Protein AF-A0A839LJG9-F1 (afdb_monomer_lite)

Secondary structure (DSSP, 8-state):
--------------------HHHHHHHHHHHHHHHHHHHHHHT-SSHHHHHHHHHHHHHTT--HHHHHHHHHHHHHHHHHT---HHHHHHHHHHHHHHHHHHH-TTS-HHHHHHHHHHHHHHHHHHHHHHTT--HHHHHHHHHHS-TT--SHHHHHHHHHHHHHHTSSPPPPGGGHHHHHHHHHHHHHHHHHH--STT---

Radius of gyration: 20.75 Å; chains: 1; bounding box: 57×71×47 Å

Sequence (201 aa):
MLPALLLMAALTPAAATPASPADVGACVALRALPSQSLDLLAARHTEEGLAALMALAQTGGVAVEDQAWWREQLTEAGEAGEVDGDRLRHWAEQGFERCAARLAPHSPPEQRALCGADLDTLPVILLYRVDGVALPDARRDLSEGTAALADGVEQGRAQAMLRFSYEGAAPRREAASRWMRERQERWVARCLQARGAGARP

Structure (mmCIF, N/CA/C/O backbone):
data_AF-A0A839LJG9-F1
#
_entry.id   AF-A0A839LJG9-F1
#
loop_
_atom_site.group_PDB
_atom_site.id
_atom_site.type_symbol
_atom_site.label_atom_id
_atom_site.label_alt_id
_atom_site.label_comp_id
_atom_site.label_asym_id
_atom_site.label_entity_id
_atom_site.label_seq_id
_atom_site.pdbx_PDB_ins_code
_atom_site.Cartn_x
_atom_site.Cartn_y
_atom_site.Cartn_z
_atom_site.occupancy
_atom_site.B_iso_or_equiv
_atom_site.auth_seq_id
_atom_site.auth_comp_id
_atom_site.auth_asym_id
_atom_site.auth_atom_id
_atom_site.pdbx_PDB_model_num
ATOM 1 N N . MET A 1 1 ? 38.429 53.746 17.051 1.00 40.34 1 MET A N 1
ATOM 2 C CA . MET A 1 1 ? 37.504 53.512 15.921 1.00 40.34 1 MET A CA 1
ATOM 3 C C . MET A 1 1 ? 37.449 52.007 15.694 1.00 40.34 1 MET A C 1
ATOM 5 O O . MET A 1 1 ? 38.454 51.441 15.293 1.00 40.34 1 MET A O 1
ATOM 9 N N . LEU A 1 2 ? 36.353 51.352 16.085 1.00 35.75 2 LEU A N 1
ATOM 10 C CA . LEU A 1 2 ? 36.128 49.906 15.925 1.00 35.75 2 LEU A CA 1
ATOM 11 C C . LEU A 1 2 ? 35.343 49.667 14.624 1.00 35.75 2 LEU A C 1
ATOM 13 O O . LEU A 1 2 ? 34.350 50.369 14.426 1.00 35.75 2 LEU A O 1
ATOM 17 N N . PRO A 1 3 ? 35.715 48.708 13.756 1.00 47.94 3 PRO A N 1
ATOM 18 C CA . PRO A 1 3 ? 34.853 48.314 12.655 1.00 47.94 3 PRO A CA 1
ATOM 19 C C . PRO A 1 3 ? 33.828 47.285 13.147 1.00 47.94 3 PRO A C 1
ATOM 21 O O . PRO A 1 3 ? 34.173 46.230 13.678 1.00 47.94 3 PRO A O 1
ATOM 24 N N . ALA A 1 4 ? 32.552 47.620 12.966 1.00 45.72 4 ALA A N 1
ATOM 25 C CA . ALA A 1 4 ? 31.428 46.712 13.114 1.00 45.72 4 ALA A CA 1
ATOM 26 C C . ALA A 1 4 ? 31.413 45.733 11.929 1.00 45.72 4 ALA A C 1
ATOM 28 O O . ALA A 1 4 ? 31.112 46.119 10.800 1.00 45.72 4 ALA A O 1
ATOM 29 N N . LEU A 1 5 ? 31.749 44.468 12.178 1.00 45.19 5 LEU A N 1
ATOM 30 C CA . LEU A 1 5 ? 31.550 43.379 11.223 1.00 45.19 5 LEU A CA 1
ATOM 31 C C . LEU A 1 5 ? 30.139 42.814 11.412 1.00 45.19 5 LEU A C 1
ATOM 33 O O . LEU A 1 5 ? 29.868 42.055 12.340 1.00 45.19 5 LEU A O 1
ATOM 37 N N . LEU A 1 6 ? 29.240 43.239 10.524 1.00 45.16 6 LEU A N 1
ATOM 38 C CA . LEU A 1 6 ? 27.918 42.658 10.310 1.00 45.16 6 LEU A CA 1
ATOM 39 C C . LEU A 1 6 ? 28.061 41.186 9.885 1.00 45.16 6 LEU A C 1
ATOM 41 O O . LEU A 1 6 ? 28.492 40.902 8.768 1.00 45.16 6 LEU A O 1
ATOM 45 N N . LEU A 1 7 ? 27.652 40.252 10.748 1.00 44.31 7 LEU A N 1
ATOM 46 C CA . LEU A 1 7 ? 27.316 38.891 10.330 1.00 44.31 7 LEU A CA 1
ATOM 47 C C . LEU A 1 7 ? 25.937 38.918 9.660 1.00 44.31 7 LEU A C 1
ATOM 49 O O . LEU A 1 7 ? 24.910 39.017 10.329 1.00 44.31 7 LEU A O 1
ATOM 53 N N . MET A 1 8 ? 25.910 38.800 8.334 1.00 42.44 8 MET A N 1
ATOM 54 C CA . MET A 1 8 ? 24.711 38.358 7.628 1.00 42.44 8 MET A CA 1
ATOM 55 C C . MET A 1 8 ? 24.535 36.859 7.878 1.00 42.44 8 MET A C 1
ATOM 57 O O . MET A 1 8 ? 25.259 36.038 7.315 1.00 42.44 8 MET A O 1
ATOM 61 N N . ALA A 1 9 ? 23.580 36.497 8.734 1.00 43.62 9 ALA A N 1
ATOM 62 C CA . ALA A 1 9 ? 23.089 35.131 8.824 1.00 43.62 9 ALA A CA 1
ATOM 63 C C . ALA A 1 9 ? 22.331 34.810 7.528 1.00 43.62 9 ALA A C 1
ATOM 65 O O . ALA A 1 9 ? 21.173 35.187 7.354 1.00 43.62 9 ALA A O 1
ATOM 66 N N . ALA A 1 10 ? 23.007 34.149 6.590 1.00 43.53 10 ALA A N 1
ATOM 67 C CA . ALA A 1 10 ? 22.352 33.516 5.461 1.00 43.53 10 ALA A CA 1
ATOM 68 C C . ALA A 1 10 ? 21.445 32.404 6.008 1.00 43.53 10 ALA A C 1
ATOM 70 O O . ALA A 1 10 ? 21.923 31.371 6.470 1.00 43.53 10 ALA A O 1
ATOM 71 N N . LEU A 1 11 ? 20.133 32.641 5.981 1.00 45.50 11 LEU A N 1
ATOM 72 C CA . LEU A 1 11 ? 19.111 31.611 6.137 1.00 45.50 11 LEU A CA 1
ATOM 73 C C . LEU A 1 11 ? 19.216 30.678 4.926 1.00 45.50 11 LEU A C 1
ATOM 75 O O . LEU A 1 11 ? 18.563 30.884 3.905 1.00 45.50 11 LEU A O 1
ATOM 79 N N . THR A 1 12 ? 20.089 29.677 5.007 1.00 39.31 12 THR A N 1
ATOM 80 C CA . THR A 1 12 ? 20.043 28.533 4.103 1.00 39.31 12 THR A CA 1
ATOM 81 C C . THR A 1 12 ? 18.702 27.836 4.332 1.00 39.31 12 THR A C 1
ATOM 83 O O . THR A 1 12 ? 18.434 27.417 5.461 1.00 39.31 12 THR A O 1
ATOM 86 N N . PRO A 1 13 ? 17.827 27.715 3.316 1.00 44.88 13 PRO A N 1
ATOM 87 C CA . PRO A 1 13 ? 16.639 26.891 3.459 1.00 44.88 13 PRO A CA 1
ATOM 88 C C . PRO A 1 13 ? 17.122 25.479 3.783 1.00 44.88 13 PRO A C 1
ATOM 90 O O . PRO A 1 13 ? 17.911 24.908 3.028 1.00 44.88 13 PRO A O 1
ATOM 93 N N . ALA A 1 14 ? 16.709 24.955 4.939 1.00 43.97 14 ALA A N 1
ATOM 94 C CA . ALA A 1 14 ? 16.955 23.571 5.300 1.00 43.97 14 ALA A CA 1
ATOM 95 C C . ALA A 1 14 ? 16.431 22.715 4.145 1.00 43.97 14 ALA A C 1
ATOM 97 O O . ALA A 1 14 ? 15.230 22.699 3.871 1.00 43.97 14 ALA A O 1
ATOM 98 N N . ALA A 1 15 ? 17.346 22.089 3.405 1.00 46.66 15 ALA A N 1
ATOM 99 C CA . ALA A 1 15 ? 16.973 21.148 2.371 1.00 46.66 15 ALA A CA 1
ATOM 100 C C . ALA A 1 15 ? 16.138 20.071 3.061 1.00 46.66 15 ALA A C 1
ATOM 102 O O . ALA A 1 15 ? 16.624 19.438 3.998 1.00 46.66 15 ALA A O 1
ATOM 103 N N . ALA A 1 16 ? 14.876 19.929 2.652 1.00 45.81 16 ALA A N 1
ATOM 104 C CA . ALA A 1 16 ? 14.009 18.877 3.149 1.00 45.81 16 ALA A CA 1
ATOM 105 C C . ALA A 1 16 ? 14.745 17.552 2.946 1.00 45.81 16 ALA A C 1
ATOM 107 O O . ALA A 1 16 ? 15.017 17.153 1.809 1.00 45.81 16 ALA A O 1
ATOM 108 N N . THR A 1 17 ? 15.154 16.924 4.044 1.00 50.28 17 THR A N 1
ATOM 109 C CA . THR A 1 17 ? 15.796 15.619 3.999 1.00 50.28 17 THR A CA 1
ATOM 110 C C . THR A 1 17 ? 14.803 14.678 3.325 1.00 50.28 17 THR A C 1
ATOM 112 O O . THR A 1 17 ? 13.650 14.622 3.763 1.00 50.28 17 THR A O 1
ATOM 115 N N . PRO A 1 18 ? 15.181 13.989 2.236 1.00 57.00 18 PRO A N 1
ATOM 116 C CA . PRO A 1 18 ? 14.273 13.049 1.607 1.00 57.00 18 PRO A CA 1
ATOM 117 C C . PRO A 1 18 ? 13.870 12.001 2.645 1.00 57.00 18 PRO A C 1
ATOM 119 O O . PRO A 1 18 ? 14.729 11.471 3.351 1.00 57.00 18 PRO A O 1
ATOM 122 N N . ALA A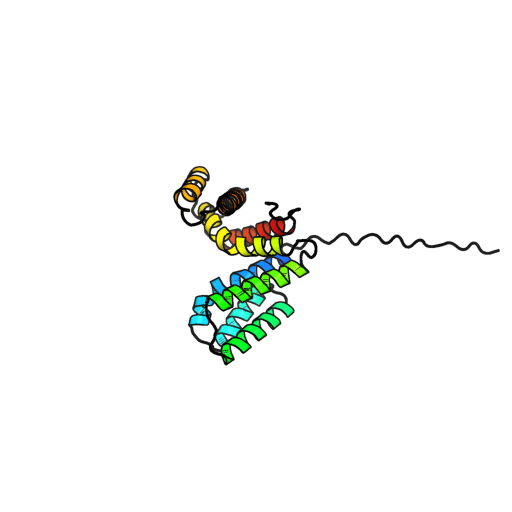 1 19 ? 12.565 11.744 2.732 1.00 61.28 19 ALA A N 1
ATOM 123 C CA . ALA A 1 19 ? 11.980 10.682 3.538 1.00 61.28 19 ALA A CA 1
ATOM 124 C C . ALA A 1 19 ? 12.810 9.398 3.423 1.00 61.28 19 ALA A C 1
ATOM 126 O O . ALA A 1 19 ? 13.085 8.943 2.304 1.00 61.28 19 ALA A O 1
ATOM 127 N N . SER A 1 20 ? 13.220 8.818 4.552 1.00 70.00 20 SER A N 1
ATOM 128 C CA . SER A 1 20 ? 13.926 7.545 4.498 1.00 70.00 20 SER A CA 1
ATOM 129 C C . SER A 1 20 ? 12.952 6.441 4.053 1.00 70.00 20 SER A C 1
ATOM 131 O O . SER A 1 20 ? 11.745 6.544 4.288 1.00 70.00 20 SER A O 1
ATOM 133 N N . PRO A 1 21 ? 13.435 5.356 3.420 1.00 70.00 21 PRO A N 1
ATOM 134 C CA . PRO A 1 21 ? 12.584 4.213 3.085 1.00 70.00 21 PRO A CA 1
ATOM 135 C C . PRO A 1 21 ? 11.830 3.648 4.299 1.00 70.00 21 PRO A C 1
ATOM 137 O O . PRO A 1 21 ? 10.692 3.211 4.159 1.00 70.00 21 PRO A O 1
ATOM 140 N N . ALA A 1 22 ? 12.435 3.718 5.491 1.00 71.44 22 ALA A N 1
ATOM 141 C CA . ALA A 1 22 ? 11.813 3.288 6.740 1.00 71.44 22 ALA A CA 1
ATOM 142 C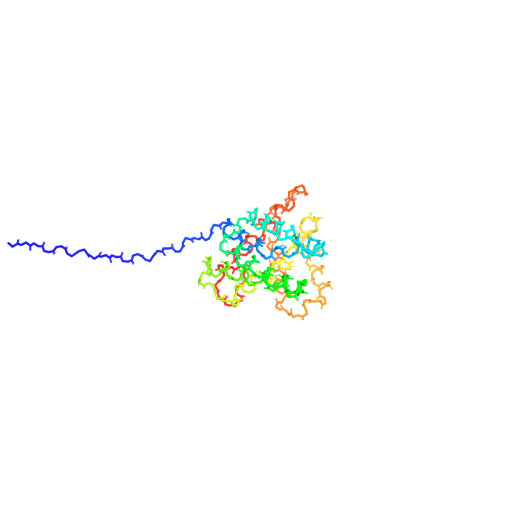 C . ALA A 1 22 ? 10.605 4.161 7.124 1.00 71.44 22 ALA A C 1
ATOM 144 O O . ALA A 1 22 ? 9.581 3.626 7.543 1.00 71.44 22 ALA A O 1
ATOM 145 N N . ASP A 1 23 ? 10.685 5.477 6.911 1.00 80.62 23 ASP A N 1
ATOM 146 C CA . ASP A 1 23 ? 9.582 6.399 7.212 1.00 80.62 23 ASP A CA 1
ATOM 147 C C . ASP A 1 23 ? 8.383 6.166 6.279 1.00 80.62 23 ASP A C 1
ATOM 149 O O . ASP A 1 23 ? 7.229 6.209 6.702 1.00 80.62 23 ASP A O 1
ATOM 153 N N . VAL A 1 24 ? 8.645 5.857 5.004 1.00 85.56 24 VAL A N 1
ATOM 154 C CA . VAL A 1 24 ? 7.586 5.481 4.053 1.00 85.56 24 VAL A CA 1
ATOM 155 C C . VAL A 1 24 ? 6.992 4.116 4.415 1.00 85.56 24 VAL A C 1
ATOM 157 O O . VAL A 1 24 ? 5.773 3.947 4.355 1.00 85.56 24 VAL A O 1
ATOM 160 N N . GLY A 1 25 ? 7.832 3.164 4.835 1.00 84.50 25 GLY A N 1
ATOM 161 C CA . GLY A 1 25 ? 7.412 1.854 5.340 1.00 84.50 25 GLY A CA 1
ATOM 162 C C . GLY A 1 25 ? 6.425 1.948 6.498 1.00 84.50 25 GLY A C 1
ATOM 163 O O . GLY A 1 25 ? 5.422 1.236 6.489 1.00 84.50 25 GLY A O 1
ATOM 164 N N . ALA A 1 26 ? 6.631 2.890 7.421 1.00 85.62 26 ALA A N 1
ATOM 165 C CA . ALA A 1 26 ? 5.704 3.153 8.518 1.00 85.62 26 ALA A CA 1
ATOM 166 C C . ALA A 1 26 ? 4.314 3.591 8.019 1.00 85.62 26 ALA A C 1
ATOM 168 O O . ALA A 1 26 ? 3.296 3.059 8.469 1.00 85.62 26 ALA A O 1
ATOM 169 N N . CYS A 1 27 ? 4.249 4.503 7.041 1.00 90.25 27 CYS A N 1
ATOM 170 C CA . CYS A 1 27 ? 2.971 4.933 6.469 1.00 90.25 27 CYS A CA 1
ATOM 171 C C . CYS A 1 27 ? 2.275 3.791 5.707 1.00 90.25 27 CYS A C 1
ATOM 173 O O . CYS A 1 27 ? 1.071 3.589 5.853 1.00 90.25 27 CYS A O 1
ATOM 175 N N . VAL A 1 28 ? 3.024 3.001 4.928 1.00 89.56 28 VAL A N 1
ATOM 176 C CA . VAL A 1 28 ? 2.486 1.823 4.223 1.00 89.56 28 VAL A CA 1
ATOM 177 C C . VAL A 1 28 ? 1.956 0.782 5.210 1.00 89.56 28 VAL A C 1
ATOM 179 O O . VAL A 1 28 ? 0.878 0.226 4.997 1.00 89.56 28 VAL A O 1
ATOM 182 N N . ALA A 1 29 ? 2.673 0.546 6.312 1.00 86.56 29 ALA A N 1
ATOM 183 C CA . ALA A 1 29 ? 2.248 -0.377 7.355 1.00 86.56 29 ALA A CA 1
ATOM 184 C C . ALA A 1 29 ? 0.899 0.035 7.957 1.00 86.56 29 ALA A C 1
ATOM 186 O O . ALA A 1 29 ? 0.026 -0.819 8.075 1.00 86.56 29 ALA A O 1
ATOM 187 N N . LEU A 1 30 ? 0.688 1.330 8.238 1.00 85.00 30 LEU A N 1
ATOM 188 C CA . LEU A 1 30 ? -0.598 1.858 8.715 1.00 85.00 30 LEU A CA 1
ATOM 189 C C . LEU A 1 30 ? -1.757 1.529 7.770 1.00 85.00 30 LEU A C 1
ATOM 191 O O . LEU A 1 30 ? -2.816 1.095 8.224 1.00 85.00 30 LEU A O 1
ATOM 195 N N . ARG A 1 31 ? -1.552 1.691 6.457 1.00 87.00 31 ARG A N 1
ATOM 196 C CA . ARG A 1 31 ? -2.579 1.380 5.452 1.00 87.00 31 ARG A CA 1
ATOM 197 C C . ARG A 1 31 ? -2.906 -0.114 5.396 1.00 87.00 31 ARG A C 1
ATOM 199 O O . ARG A 1 31 ? -4.048 -0.475 5.124 1.00 87.00 31 ARG A O 1
ATOM 206 N N . ALA A 1 32 ? -1.915 -0.967 5.655 1.00 81.44 32 ALA A N 1
ATOM 207 C CA . ALA A 1 32 ? -2.033 -2.420 5.588 1.00 81.44 32 ALA A CA 1
ATOM 208 C C . ALA A 1 32 ? -2.559 -3.073 6.881 1.00 81.44 32 ALA A C 1
ATOM 210 O O . ALA A 1 32 ? -2.853 -4.269 6.872 1.00 81.44 32 ALA A O 1
ATOM 211 N N . LEU A 1 33 ? -2.690 -2.325 7.985 1.00 73.81 33 LEU A N 1
ATOM 212 C CA . LEU A 1 33 ? -3.169 -2.872 9.259 1.00 73.81 33 LEU A CA 1
ATOM 213 C C . LEU A 1 33 ? -4.529 -3.582 9.130 1.00 73.81 33 LEU A C 1
ATOM 215 O O . LEU A 1 33 ? -4.612 -4.721 9.589 1.00 73.81 33 LEU A O 1
ATOM 219 N N . PRO A 1 34 ? -5.571 -3.024 8.474 1.00 69.06 34 PRO A N 1
ATOM 220 C CA . PRO A 1 34 ? -6.864 -3.702 8.379 1.00 69.06 34 PRO A CA 1
ATOM 221 C C . PRO A 1 34 ? -6.787 -5.024 7.623 1.00 69.06 34 PRO A C 1
ATOM 223 O O . PRO A 1 34 ? -7.293 -6.030 8.102 1.00 69.06 34 PRO A O 1
ATOM 226 N N . SER A 1 35 ? -6.115 -5.065 6.470 1.00 66.38 35 SER A N 1
ATOM 227 C CA . SER A 1 35 ? -6.058 -6.276 5.640 1.00 66.38 35 SER A CA 1
ATOM 228 C C . SER A 1 35 ? -5.305 -7.427 6.311 1.00 66.38 35 SER A C 1
ATOM 230 O O . SER A 1 35 ? -5.595 -8.585 6.034 1.00 66.38 35 SER A O 1
ATOM 232 N N . GLN A 1 36 ? -4.389 -7.123 7.232 1.00 64.50 36 GLN A N 1
ATOM 233 C CA . GLN A 1 36 ? -3.674 -8.113 8.046 1.00 64.50 36 GLN A CA 1
ATOM 234 C C . GLN A 1 36 ? -4.434 -8.517 9.318 1.00 64.50 36 GLN A C 1
ATOM 236 O O . GLN A 1 36 ? -4.033 -9.464 9.991 1.00 64.50 36 GLN A O 1
ATOM 241 N N . SER A 1 37 ? -5.510 -7.799 9.652 1.00 59.69 37 SER A N 1
ATOM 242 C CA . SER A 1 37 ? -6.155 -7.872 10.966 1.00 59.69 37 SER A CA 1
ATOM 243 C C . SER A 1 37 ? -7.660 -8.099 10.914 1.00 59.69 37 SER A C 1
ATOM 245 O O . SER A 1 37 ? -8.259 -8.283 11.965 1.00 59.69 37 SER A O 1
ATOM 247 N N . LEU A 1 38 ? -8.287 -8.115 9.735 1.00 58.09 38 LEU A N 1
ATOM 248 C CA . LEU A 1 38 ? -9.723 -8.382 9.596 1.00 58.09 38 LEU A CA 1
ATOM 249 C C . LEU A 1 38 ? -10.103 -9.735 10.215 1.00 58.09 38 LEU A C 1
ATOM 251 O O . LEU A 1 38 ? -11.082 -9.802 10.952 1.00 58.09 38 LEU A O 1
ATOM 255 N N . ASP A 1 39 ? -9.275 -10.767 10.031 1.00 55.72 39 ASP A N 1
ATOM 256 C CA . ASP A 1 39 ? -9.476 -12.074 10.672 1.00 55.72 39 ASP A CA 1
ATOM 257 C C . ASP A 1 39 ? -9.229 -12.030 12.193 1.00 55.72 39 ASP A C 1
ATOM 259 O O . ASP A 1 39 ? -9.897 -12.730 12.953 1.00 55.72 39 ASP A O 1
ATOM 263 N N . LEU A 1 40 ? -8.306 -11.178 12.659 1.00 54.91 40 LEU A N 1
ATOM 264 C CA . LEU A 1 40 ? -7.994 -10.988 14.084 1.00 54.91 40 LEU A CA 1
ATOM 265 C C . LEU A 1 40 ? -9.076 -10.183 14.823 1.00 54.91 40 LEU A C 1
ATOM 267 O O . LEU A 1 40 ? -9.330 -10.434 15.996 1.00 54.91 40 LEU A O 1
ATOM 271 N N . LEU A 1 41 ? -9.728 -9.236 14.145 1.00 55.41 41 LEU A N 1
ATOM 272 C CA . LEU A 1 41 ? -10.762 -8.363 14.711 1.00 55.41 41 LEU A CA 1
ATOM 273 C C . LEU A 1 41 ? -12.152 -8.989 14.631 1.00 55.41 41 LEU A C 1
ATOM 275 O O . LEU A 1 41 ? -12.934 -8.857 15.571 1.00 55.41 41 LEU A O 1
ATOM 279 N N . ALA A 1 42 ? -12.430 -9.761 13.575 1.00 51.66 42 ALA A N 1
ATOM 280 C CA . ALA A 1 42 ? -13.601 -10.634 13.521 1.00 51.66 42 ALA A CA 1
ATOM 281 C C . ALA A 1 42 ? -13.590 -11.680 14.654 1.00 51.66 42 ALA A C 1
ATOM 283 O O . ALA A 1 42 ? -14.644 -12.176 15.055 1.00 51.66 42 ALA A O 1
ATOM 284 N N . ALA A 1 43 ? -12.407 -11.994 15.199 1.00 46.47 43 ALA A N 1
ATOM 285 C CA . ALA A 1 43 ? -12.235 -12.988 16.248 1.00 46.47 43 ALA A CA 1
ATOM 286 C C . ALA A 1 43 ? -12.586 -12.513 17.668 1.00 46.47 43 ALA A C 1
ATOM 288 O O . ALA A 1 43 ? -12.621 -13.388 18.531 1.00 46.47 43 ALA A O 1
ATOM 289 N N . ARG A 1 44 ? -12.882 -11.218 17.904 1.00 49.62 44 ARG A N 1
ATOM 290 C CA . ARG A 1 44 ? -13.639 -10.614 19.036 1.00 49.62 44 ARG A CA 1
ATOM 291 C C . ARG A 1 44 ? -13.119 -9.201 19.338 1.00 49.62 44 ARG A C 1
ATOM 293 O O . ARG A 1 44 ? -11.933 -8.922 19.212 1.00 49.62 44 ARG A O 1
ATOM 300 N N . HIS A 1 45 ? -14.002 -8.353 19.863 1.00 55.66 45 HIS A N 1
ATOM 301 C CA . HIS A 1 45 ? -13.696 -7.081 20.534 1.00 55.66 45 HIS A CA 1
ATOM 302 C C . HIS A 1 45 ? -12.907 -7.293 21.850 1.00 55.66 45 HIS A C 1
ATOM 304 O O . HIS A 1 45 ? -13.360 -6.905 22.924 1.00 55.66 45 HIS A O 1
ATOM 310 N N . THR A 1 46 ? -11.774 -7.997 21.811 1.00 58.66 46 THR A N 1
ATOM 311 C CA . THR A 1 46 ? -10.934 -8.283 22.981 1.00 58.66 46 THR A CA 1
ATOM 312 C C . THR A 1 46 ? -9.689 -7.407 22.982 1.00 58.66 46 THR A C 1
ATOM 314 O O . THR A 1 46 ? -9.155 -7.040 21.934 1.00 58.66 46 THR A O 1
ATOM 317 N N . GLU A 1 47 ? -9.171 -7.134 24.182 1.00 67.38 47 GLU A N 1
ATOM 318 C CA . GLU A 1 47 ? -7.847 -6.531 24.387 1.00 67.38 47 GLU A CA 1
ATOM 319 C C . GLU A 1 47 ? -6.744 -7.257 23.588 1.00 67.38 47 GLU A C 1
ATOM 321 O O . GLU A 1 47 ? -5.767 -6.638 23.172 1.00 67.38 47 GLU A O 1
ATOM 326 N N . GLU A 1 48 ? -6.920 -8.553 23.306 1.00 70.94 48 GLU A N 1
ATOM 327 C CA . GLU A 1 48 ? -6.009 -9.374 22.499 1.00 70.94 48 GLU A CA 1
ATOM 328 C C . GLU A 1 48 ? -5.944 -8.939 21.025 1.00 70.94 48 GLU A C 1
ATOM 330 O O . GLU A 1 48 ? -4.850 -8.863 20.464 1.00 70.94 48 GLU A O 1
ATOM 335 N N . GLY A 1 49 ? -7.079 -8.606 20.397 1.00 69.50 49 GLY A N 1
ATOM 336 C CA . GLY A 1 49 ? -7.111 -8.113 19.014 1.00 69.50 49 GLY A CA 1
ATOM 337 C C . GLY A 1 49 ? -6.427 -6.751 18.882 1.00 69.50 49 GLY A C 1
ATOM 338 O O . GLY A 1 49 ? -5.646 -6.517 17.957 1.00 69.50 49 GLY A O 1
ATOM 339 N N . LEU A 1 50 ? -6.637 -5.880 19.874 1.00 72.62 50 LEU A N 1
ATOM 340 C CA . LEU A 1 50 ? -5.935 -4.603 19.983 1.00 72.62 50 LEU A CA 1
ATOM 341 C C . LEU A 1 50 ? -4.427 -4.805 20.196 1.00 72.62 50 LEU A C 1
ATOM 343 O O . LEU A 1 50 ? -3.620 -4.149 19.539 1.00 72.62 50 LEU A O 1
ATOM 347 N N . ALA A 1 51 ? -4.025 -5.725 21.073 1.00 76.00 51 ALA A N 1
ATOM 348 C CA . ALA A 1 51 ? -2.617 -6.039 21.301 1.00 76.00 51 ALA A CA 1
ATOM 349 C C . ALA A 1 51 ? -1.936 -6.587 20.034 1.00 76.00 51 ALA A C 1
ATOM 351 O O . ALA A 1 51 ? -0.822 -6.170 19.715 1.00 76.00 51 ALA A O 1
ATOM 352 N N . ALA A 1 52 ? -2.613 -7.457 19.276 1.00 75.69 52 ALA A N 1
ATOM 353 C CA . ALA A 1 52 ? -2.113 -7.988 18.009 1.00 75.69 52 ALA A CA 1
ATOM 354 C C . ALA A 1 52 ? -1.928 -6.884 16.954 1.00 75.69 52 ALA A C 1
ATOM 356 O O . ALA A 1 52 ? -0.871 -6.796 16.329 1.00 75.69 52 ALA A O 1
ATOM 357 N N . LEU A 1 53 ? -2.910 -5.990 16.810 1.00 73.62 53 LEU A N 1
ATOM 358 C CA . LEU A 1 53 ? -2.812 -4.813 15.943 1.00 73.62 53 LEU A CA 1
ATOM 359 C C . LEU A 1 53 ? -1.644 -3.900 16.320 1.00 73.62 53 LEU A C 1
ATOM 361 O O . LEU A 1 53 ? -0.899 -3.445 15.453 1.00 73.62 53 LEU A O 1
ATOM 365 N N . MET A 1 54 ? -1.467 -3.633 17.614 1.00 79.62 54 MET A N 1
ATOM 366 C CA . MET A 1 54 ? -0.372 -2.791 18.100 1.00 79.62 54 MET A CA 1
ATOM 367 C C . MET A 1 54 ? 0.989 -3.450 17.878 1.00 79.62 54 MET A C 1
ATOM 369 O O . MET A 1 54 ? 1.936 -2.768 17.490 1.00 79.62 54 MET A O 1
ATOM 373 N N . ALA A 1 55 ? 1.086 -4.771 18.040 1.00 80.88 55 ALA A N 1
ATOM 374 C CA . ALA A 1 55 ? 2.291 -5.516 17.699 1.00 80.88 55 ALA A CA 1
ATOM 375 C C . ALA A 1 55 ? 2.602 -5.416 16.195 1.00 80.88 55 ALA A C 1
ATOM 377 O O . ALA A 1 55 ? 3.744 -5.142 15.827 1.00 80.88 55 ALA A O 1
ATOM 378 N N . LEU A 1 56 ? 1.597 -5.548 15.320 1.00 78.12 56 LEU A N 1
ATOM 379 C CA . LEU A 1 56 ? 1.769 -5.358 13.876 1.00 78.12 56 LEU A CA 1
ATOM 380 C C . LEU A 1 56 ? 2.250 -3.940 13.548 1.00 78.12 56 LEU A C 1
ATOM 382 O O . LEU A 1 56 ? 3.246 -3.786 12.838 1.00 78.12 56 LEU A O 1
ATOM 386 N N . ALA A 1 57 ? 1.626 -2.912 14.127 1.00 79.94 57 ALA A N 1
ATOM 387 C CA . ALA A 1 57 ? 2.038 -1.522 13.946 1.00 79.94 57 ALA A CA 1
ATOM 388 C C . ALA A 1 57 ? 3.492 -1.298 14.398 1.00 79.94 57 ALA A C 1
ATOM 390 O O . ALA A 1 57 ? 4.290 -0.695 13.678 1.00 79.94 57 ALA A O 1
ATOM 391 N N . GLN A 1 58 ? 3.877 -1.859 15.546 1.00 83.38 58 GLN A N 1
ATOM 392 C CA . GLN A 1 58 ? 5.242 -1.770 16.054 1.00 83.38 58 GLN A CA 1
ATOM 393 C C . GLN A 1 58 ? 6.250 -2.473 15.133 1.00 83.38 58 GLN A C 1
ATOM 395 O O . GLN A 1 58 ? 7.294 -1.902 14.822 1.00 83.38 58 GLN A O 1
ATOM 400 N N . THR A 1 59 ? 5.938 -3.678 14.640 1.00 81.69 59 THR A N 1
ATOM 401 C CA . THR A 1 59 ? 6.804 -4.382 13.673 1.00 81.69 59 THR A CA 1
ATOM 402 C C . THR A 1 59 ? 6.910 -3.656 12.332 1.00 81.69 59 THR A C 1
ATOM 404 O O . THR A 1 59 ? 7.928 -3.769 11.653 1.00 81.69 59 THR A O 1
ATOM 407 N N . GLY A 1 60 ? 5.881 -2.892 11.960 1.00 77.81 60 GLY A N 1
ATOM 408 C CA . GLY A 1 60 ? 5.862 -2.035 10.779 1.00 77.81 60 GLY A CA 1
ATOM 409 C C . GLY A 1 60 ? 6.612 -0.712 10.945 1.00 77.81 60 GLY A C 1
ATOM 410 O O . GLY A 1 60 ? 6.673 0.053 9.989 1.00 77.81 60 GLY A O 1
ATOM 411 N N . GLY A 1 61 ? 7.166 -0.423 12.129 1.00 81.62 61 GLY A N 1
ATOM 412 C CA . GLY A 1 61 ? 7.861 0.838 12.400 1.00 81.62 61 GLY A CA 1
ATOM 413 C C . GLY A 1 61 ? 6.929 2.048 12.503 1.00 81.62 61 GLY A C 1
ATOM 414 O O . GLY A 1 61 ? 7.387 3.178 12.364 1.00 81.62 61 GLY A O 1
ATOM 415 N N . VAL A 1 62 ? 5.631 1.831 12.738 1.00 82.75 62 VAL A N 1
ATOM 416 C CA . VAL A 1 62 ? 4.644 2.907 12.898 1.00 82.75 62 VAL A CA 1
ATOM 417 C C . VAL A 1 62 ? 5.026 3.794 14.083 1.00 82.75 62 VAL A C 1
ATOM 419 O O . VAL A 1 62 ? 5.348 3.289 15.159 1.00 82.75 62 VAL A O 1
ATOM 422 N N . ALA A 1 63 ? 4.959 5.113 13.905 1.00 83.00 63 ALA A N 1
ATOM 423 C CA . ALA A 1 63 ? 5.308 6.075 14.944 1.00 83.00 63 ALA A CA 1
ATOM 424 C C . ALA A 1 63 ? 4.404 5.937 16.184 1.00 83.00 63 ALA A C 1
ATOM 426 O O . ALA A 1 63 ? 3.217 5.620 16.073 1.00 83.00 63 ALA A O 1
ATOM 427 N N . VAL A 1 64 ? 4.953 6.179 17.379 1.00 82.31 64 VAL A N 1
ATOM 428 C CA . VAL A 1 64 ? 4.236 5.979 18.654 1.00 82.31 64 VAL A CA 1
ATOM 429 C C . VAL A 1 64 ? 2.967 6.831 18.717 1.00 82.31 64 VAL A C 1
ATOM 431 O O . VAL A 1 64 ? 1.940 6.365 19.210 1.00 82.31 64 VAL A O 1
ATOM 434 N N . GLU A 1 65 ? 3.006 8.049 18.175 1.00 84.94 65 GLU A N 1
ATOM 435 C CA . GLU A 1 65 ? 1.846 8.935 18.104 1.00 84.94 65 GLU A CA 1
ATOM 436 C C . GLU A 1 65 ? 0.715 8.384 17.220 1.00 84.94 65 GLU A C 1
ATOM 438 O O . GLU A 1 65 ? -0.456 8.529 17.570 1.00 84.94 65 GLU A O 1
ATOM 443 N N . ASP A 1 66 ? 1.037 7.702 16.116 1.00 83.12 66 ASP A N 1
ATOM 444 C CA . ASP A 1 66 ? 0.025 7.093 15.248 1.00 83.12 66 ASP A CA 1
ATOM 445 C C . ASP A 1 66 ? -0.534 5.815 15.873 1.00 83.12 66 ASP A C 1
ATOM 447 O O . ASP A 1 66 ? -1.729 5.553 15.758 1.00 83.12 66 ASP A O 1
ATOM 451 N N . GLN A 1 67 ? 0.299 5.047 16.586 1.00 82.00 67 GLN A N 1
ATOM 452 C CA . GLN A 1 67 ? -0.165 3.899 17.369 1.00 82.00 67 GLN A CA 1
ATOM 453 C C . GLN A 1 67 ? -1.133 4.333 18.477 1.00 82.00 67 GLN A C 1
ATOM 455 O O . GLN A 1 67 ? -2.144 3.673 18.708 1.00 82.00 67 GLN A O 1
ATOM 460 N N . ALA A 1 68 ? -0.833 5.437 19.169 1.00 85.31 68 ALA A N 1
ATOM 461 C CA . ALA A 1 68 ? -1.700 5.984 20.208 1.00 85.31 68 ALA A CA 1
ATOM 462 C C . ALA A 1 68 ? -3.050 6.435 19.636 1.00 85.31 68 ALA A C 1
ATOM 464 O O . ALA A 1 68 ? -4.085 6.070 20.187 1.00 85.31 68 ALA A O 1
ATOM 465 N N . TRP A 1 69 ? -3.035 7.143 18.503 1.00 86.88 69 TRP A N 1
ATOM 466 C CA . TRP A 1 69 ? -4.257 7.543 17.805 1.00 86.88 69 TRP A CA 1
ATOM 467 C C . TRP A 1 69 ? -5.091 6.333 17.359 1.00 86.88 69 TRP A C 1
ATOM 469 O O . TRP A 1 69 ? -6.289 6.282 17.615 1.00 86.88 69 TRP A O 1
ATOM 479 N N . TRP A 1 70 ? -4.465 5.314 16.761 1.00 80.62 70 TRP A N 1
ATOM 480 C CA . TRP A 1 70 ? -5.161 4.082 16.376 1.00 80.62 70 TRP A CA 1
ATOM 481 C C . TRP A 1 70 ? -5.796 3.364 17.566 1.00 80.62 70 TRP A C 1
ATOM 483 O O . TRP A 1 70 ? -6.912 2.860 17.464 1.00 80.62 70 TRP A O 1
ATOM 493 N N . ARG A 1 71 ? -5.088 3.319 18.699 1.00 81.38 71 ARG A N 1
ATOM 494 C CA . ARG A 1 71 ? -5.595 2.718 19.934 1.00 81.38 71 ARG A CA 1
ATOM 495 C C . ARG A 1 71 ? -6.836 3.444 20.440 1.00 81.38 71 ARG A C 1
ATOM 497 O O . ARG A 1 71 ? -7.798 2.781 20.792 1.00 81.38 71 ARG A O 1
ATOM 504 N N . GLU A 1 72 ? -6.813 4.774 20.452 1.00 85.06 72 GLU A N 1
ATOM 505 C CA . GLU A 1 72 ? -7.960 5.602 20.840 1.00 85.06 72 GLU A CA 1
ATOM 506 C C . GLU A 1 72 ? -9.184 5.296 19.963 1.00 85.06 72 GLU A C 1
ATOM 508 O O . GLU A 1 72 ? -10.231 4.933 20.491 1.00 85.06 72 GLU A O 1
ATOM 513 N N . GLN A 1 73 ? -9.020 5.303 18.635 1.00 82.31 73 GLN A N 1
ATOM 514 C CA . GLN A 1 73 ? -10.108 5.005 17.692 1.00 82.31 73 GLN A CA 1
ATOM 515 C C . GLN A 1 73 ? -10.718 3.607 17.892 1.00 82.31 73 GLN A C 1
ATOM 517 O O . GLN A 1 73 ? -11.938 3.434 17.863 1.00 82.31 73 GLN A O 1
ATOM 522 N N . LEU A 1 74 ? -9.870 2.597 18.106 1.00 76.62 74 LEU A N 1
ATOM 523 C CA . LEU A 1 74 ? -10.311 1.218 18.319 1.00 76.62 74 LEU A CA 1
ATOM 524 C C . LEU A 1 74 ? -11.026 1.033 19.658 1.00 76.62 74 LEU A C 1
ATOM 526 O O . LEU A 1 74 ? -12.017 0.306 19.710 1.00 76.62 74 LEU A O 1
ATOM 530 N N . THR A 1 75 ? -10.542 1.676 20.722 1.00 77.75 75 THR A N 1
ATOM 531 C CA . THR A 1 75 ? -11.194 1.638 22.036 1.00 77.75 75 THR A CA 1
ATOM 532 C C . THR A 1 75 ? -12.578 2.278 21.965 1.00 77.75 75 THR A C 1
ATOM 534 O O . THR A 1 75 ? -13.552 1.636 22.350 1.00 77.75 75 THR A O 1
ATOM 537 N N . GLU A 1 76 ? -12.687 3.485 21.399 1.00 78.12 76 GLU A N 1
ATOM 538 C CA . GLU A 1 76 ? -13.963 4.204 21.270 1.00 78.12 76 GLU A CA 1
ATOM 539 C C . GLU A 1 76 ? -15.015 3.384 20.510 1.00 78.12 76 GLU A C 1
ATOM 541 O O . GLU A 1 76 ? -16.160 3.257 20.943 1.00 78.12 76 GLU A O 1
ATOM 546 N N . A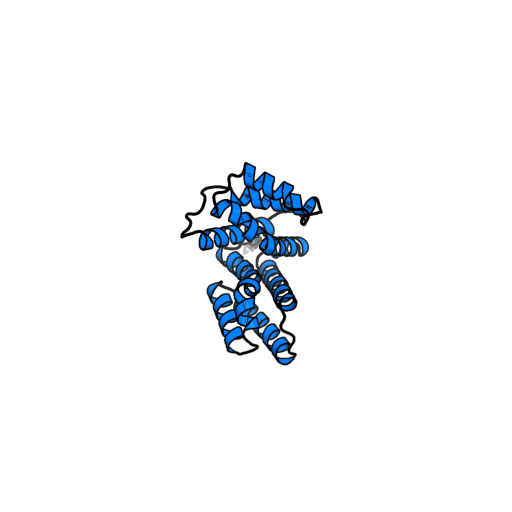LA A 1 77 ? -14.639 2.768 19.387 1.00 74.69 77 ALA A N 1
ATOM 547 C CA . ALA A 1 77 ? -15.584 1.946 18.635 1.00 74.69 77 ALA A CA 1
ATOM 548 C C . ALA A 1 77 ? -15.851 0.578 19.266 1.00 74.69 77 ALA A C 1
ATOM 550 O O . ALA A 1 77 ? -16.930 0.022 19.066 1.00 74.69 77 ALA A O 1
ATOM 551 N N . GLY A 1 78 ? -14.888 0.020 20.005 1.00 70.50 78 GLY A N 1
ATOM 552 C CA . GLY A 1 78 ? -15.083 -1.195 20.789 1.00 70.50 78 GLY A CA 1
ATOM 553 C C . GLY A 1 78 ? -16.156 -1.003 21.860 1.00 70.50 78 GLY A C 1
ATOM 554 O O . GLY A 1 78 ? -17.039 -1.847 21.989 1.00 70.50 78 GLY A O 1
ATOM 555 N N . GLU A 1 79 ? -16.134 0.136 22.557 1.00 71.00 79 GLU A N 1
ATOM 556 C CA . GLU A 1 79 ? -17.165 0.524 23.530 1.00 71.00 79 GLU A CA 1
ATOM 557 C C . GLU A 1 79 ? -18.534 0.760 22.873 1.00 71.00 79 GLU A C 1
ATOM 559 O O . GLU A 1 79 ? -19.564 0.410 23.450 1.00 71.00 79 GLU A O 1
ATOM 564 N N . ALA A 1 80 ? -18.554 1.299 21.650 1.00 70.69 80 ALA A N 1
ATOM 565 C CA . ALA A 1 80 ? -19.779 1.522 20.882 1.00 70.69 80 ALA A CA 1
ATOM 566 C C . ALA A 1 80 ? -20.338 0.251 20.204 1.00 70.69 80 ALA A C 1
ATOM 568 O O . ALA A 1 80 ? -21.488 0.245 19.769 1.00 70.69 80 ALA A O 1
ATOM 569 N N . GLY A 1 81 ? -19.550 -0.827 20.101 1.00 67.19 81 GLY A N 1
ATOM 570 C CA . GLY A 1 81 ? -19.911 -2.029 19.339 1.00 67.19 81 GLY A CA 1
ATOM 571 C C . GLY A 1 81 ? -19.873 -1.837 17.815 1.00 67.19 81 GLY A C 1
ATOM 572 O O . GLY A 1 81 ? -20.544 -2.562 17.088 1.00 67.19 81 GLY A O 1
ATOM 573 N N . GLU A 1 82 ? -19.096 -0.869 17.322 1.00 70.88 82 GLU A N 1
ATOM 574 C CA . GLU A 1 82 ? -19.109 -0.396 15.928 1.00 70.88 82 GLU A CA 1
ATOM 575 C C . GLU A 1 82 ? -17.783 -0.672 15.189 1.00 70.88 82 GLU A C 1
ATOM 577 O O . GLU A 1 82 ? -17.320 0.143 14.385 1.00 70.88 82 GLU A O 1
ATOM 582 N N . VAL A 1 83 ? -17.127 -1.801 15.479 1.00 70.69 83 VAL A N 1
ATOM 583 C CA . VAL A 1 83 ? -15.909 -2.221 14.762 1.00 70.69 83 VAL A CA 1
ATOM 584 C C . VAL A 1 83 ? -16.299 -3.109 13.585 1.00 70.69 83 VAL A C 1
ATOM 586 O O . VAL A 1 83 ? -16.512 -4.309 13.747 1.00 70.69 83 VAL A O 1
ATOM 589 N N . ASP A 1 84 ? -16.369 -2.517 12.396 1.00 74.88 84 ASP A N 1
ATOM 590 C CA . ASP A 1 84 ? -16.538 -3.230 11.131 1.00 74.88 84 ASP A CA 1
ATOM 591 C C . ASP A 1 84 ? -15.374 -2.965 10.160 1.00 74.88 84 ASP A C 1
ATOM 593 O O . ASP A 1 84 ? -14.481 -2.144 10.401 1.00 74.88 84 ASP A O 1
ATOM 597 N N . GLY A 1 85 ? -15.358 -3.709 9.051 1.00 74.50 85 GLY A N 1
ATOM 598 C CA . GLY A 1 85 ? -14.285 -3.629 8.062 1.00 74.50 85 GLY A CA 1
ATOM 599 C C . GLY A 1 85 ? -14.186 -2.283 7.340 1.00 74.50 85 GLY A C 1
ATOM 600 O O . GLY A 1 85 ? -13.086 -1.900 6.935 1.00 74.50 85 GLY A O 1
ATOM 601 N N . ASP A 1 86 ? -15.290 -1.551 7.199 1.00 79.19 86 ASP A N 1
ATOM 602 C CA . ASP A 1 86 ? -15.311 -0.263 6.503 1.00 79.19 86 ASP A CA 1
ATOM 603 C C . ASP A 1 86 ? -14.747 0.837 7.397 1.00 79.19 86 ASP A C 1
ATOM 605 O O . ASP A 1 86 ? -13.920 1.641 6.956 1.00 79.19 86 ASP A O 1
ATOM 609 N N . ARG A 1 87 ? -15.082 0.813 8.689 1.00 79.94 87 ARG A N 1
ATOM 610 C CA . ARG A 1 87 ? -14.522 1.740 9.672 1.00 79.94 87 ARG A CA 1
ATOM 611 C C . ARG A 1 87 ? -13.023 1.543 9.865 1.00 79.94 87 ARG A C 1
ATOM 613 O O . ARG A 1 87 ? -12.270 2.516 9.888 1.00 79.94 87 ARG A O 1
ATOM 620 N N . LEU A 1 88 ? -12.564 0.293 9.919 1.00 78.44 88 LEU A N 1
ATOM 621 C CA . LEU A 1 88 ? -11.134 -0.024 9.987 1.00 78.44 88 LEU A CA 1
ATOM 622 C C . LEU A 1 88 ? -10.377 0.474 8.756 1.00 78.44 88 LEU A C 1
ATOM 624 O O . LEU A 1 88 ? -9.274 1.013 8.873 1.00 78.44 88 LEU A O 1
ATOM 628 N N . ARG A 1 89 ? -10.972 0.317 7.570 1.00 81.69 89 ARG A N 1
ATOM 629 C CA . ARG A 1 89 ? -10.406 0.834 6.323 1.00 81.69 89 ARG A CA 1
ATOM 630 C C . ARG A 1 89 ? -10.317 2.355 6.348 1.00 81.69 89 ARG A C 1
ATOM 632 O O . ARG A 1 89 ? -9.262 2.895 6.024 1.00 81.69 89 ARG A O 1
ATOM 639 N N . HIS A 1 90 ? -11.374 3.017 6.809 1.00 86.25 90 HIS A N 1
ATOM 640 C CA . HIS A 1 90 ? -11.418 4.465 6.944 1.00 86.25 90 HIS A CA 1
ATOM 641 C C . HIS A 1 90 ? -10.330 4.996 7.890 1.00 86.25 90 HIS A C 1
ATOM 643 O O . HIS A 1 90 ? -9.625 5.950 7.559 1.00 86.25 90 HIS A O 1
ATOM 649 N N . TRP A 1 91 ? -10.115 4.361 9.043 1.00 85.25 91 TRP A N 1
ATOM 650 C CA . TRP A 1 91 ? -9.025 4.764 9.935 1.00 85.25 91 TRP A CA 1
ATOM 651 C C . TRP A 1 91 ? -7.640 4.488 9.362 1.00 85.25 91 TRP A C 1
ATOM 653 O O . TRP A 1 91 ? -6.721 5.264 9.608 1.00 85.25 91 TRP A O 1
ATOM 663 N N . ALA A 1 92 ? -7.470 3.435 8.566 1.00 85.69 92 ALA A N 1
ATOM 664 C CA . ALA A 1 92 ? -6.209 3.195 7.875 1.00 85.69 92 ALA A CA 1
ATOM 665 C C . ALA A 1 92 ? -5.903 4.241 6.808 1.00 85.69 92 ALA A C 1
ATOM 667 O O . ALA A 1 92 ? -4.747 4.636 6.662 1.00 85.69 92 ALA A O 1
ATOM 668 N N . GLU A 1 93 ? -6.925 4.739 6.119 1.00 89.56 93 GLU A N 1
ATOM 669 C CA . GLU A 1 93 ? -6.800 5.875 5.205 1.00 89.56 93 GLU A CA 1
ATOM 670 C C . GLU A 1 93 ? -6.405 7.147 5.959 1.00 89.56 93 GLU A C 1
ATOM 672 O O . GLU A 1 93 ? -5.435 7.806 5.583 1.00 89.56 93 GLU A O 1
ATOM 677 N N . GLN A 1 94 ? -7.077 7.455 7.072 1.00 90.25 94 GLN A N 1
ATOM 678 C CA . GLN A 1 94 ? -6.722 8.605 7.908 1.00 90.25 94 GLN A CA 1
ATOM 679 C C . GLN A 1 94 ? -5.315 8.485 8.509 1.00 90.25 94 GLN A C 1
ATOM 681 O O . GLN A 1 94 ? -4.559 9.456 8.521 1.00 90.25 94 GLN A O 1
ATOM 686 N N . GLY A 1 95 ? -4.944 7.303 9.001 1.00 89.12 95 GLY A N 1
ATOM 687 C CA . GLY A 1 95 ? -3.626 7.033 9.565 1.00 89.12 95 GLY A CA 1
ATOM 688 C C . GLY A 1 95 ? -2.525 7.198 8.520 1.00 89.12 95 GLY A C 1
ATOM 689 O O . GLY A 1 95 ? -1.530 7.879 8.777 1.00 89.12 95 GLY A O 1
ATOM 690 N N . PHE A 1 96 ? -2.730 6.648 7.319 1.00 92.06 96 PHE A N 1
ATOM 691 C CA . PHE A 1 96 ? -1.832 6.867 6.189 1.00 92.06 96 PHE A CA 1
ATOM 692 C C . PHE A 1 96 ? -1.703 8.358 5.866 1.00 92.06 96 PHE A C 1
ATOM 694 O O . PHE A 1 96 ? -0.585 8.860 5.783 1.00 92.06 96 PHE A O 1
ATOM 701 N N . GLU A 1 97 ? -2.820 9.077 5.731 1.00 92.56 97 GLU A N 1
ATOM 702 C CA . GLU A 1 97 ? -2.830 10.505 5.392 1.00 92.56 97 GLU A CA 1
ATOM 703 C C . GLU A 1 97 ? -2.081 11.341 6.435 1.00 92.56 97 GLU A C 1
ATOM 705 O O . GLU A 1 97 ? -1.259 12.188 6.082 1.00 92.56 97 GLU A O 1
ATOM 710 N N . ARG A 1 98 ? -2.297 11.068 7.727 1.00 91.38 98 ARG A N 1
ATOM 711 C CA . ARG A 1 98 ? -1.582 11.726 8.831 1.00 91.38 98 ARG A CA 1
ATOM 712 C C . ARG A 1 98 ? -0.078 11.478 8.753 1.00 91.38 98 ARG A C 1
ATOM 714 O O . ARG A 1 98 ? 0.696 12.426 8.878 1.00 91.38 98 ARG A O 1
ATOM 721 N N . CYS A 1 99 ? 0.334 10.232 8.529 1.00 91.75 99 CYS A N 1
ATOM 722 C CA . CYS A 1 99 ? 1.743 9.868 8.390 1.00 91.75 99 CYS A CA 1
ATOM 723 C C . CYS A 1 99 ? 2.374 10.536 7.157 1.00 91.75 99 CYS A C 1
ATOM 725 O O . CYS A 1 99 ? 3.399 11.213 7.258 1.00 91.75 99 CYS A O 1
ATOM 727 N N . ALA A 1 100 ? 1.711 10.441 6.002 1.00 91.75 100 ALA A N 1
ATOM 728 C CA . ALA A 1 100 ? 2.164 11.020 4.745 1.00 91.75 100 ALA A CA 1
ATOM 729 C C . ALA A 1 100 ? 2.231 12.555 4.796 1.00 91.75 100 ALA A C 1
ATOM 731 O O . ALA A 1 100 ? 3.151 13.139 4.228 1.00 91.75 100 ALA A O 1
ATOM 732 N N . ALA A 1 101 ? 1.310 13.222 5.498 1.00 91.62 101 ALA A N 1
ATOM 733 C CA . ALA A 1 101 ? 1.333 14.672 5.680 1.00 91.62 101 ALA A CA 1
ATOM 734 C C . ALA A 1 101 ? 2.537 15.140 6.512 1.00 91.62 101 ALA A C 1
ATOM 736 O O . ALA A 1 101 ? 3.113 16.186 6.212 1.00 91.62 101 ALA A O 1
ATOM 737 N N . ARG A 1 102 ? 2.949 14.364 7.528 1.00 89.81 102 ARG A N 1
ATOM 738 C CA . ARG A 1 102 ? 4.177 14.648 8.291 1.00 89.81 102 ARG A CA 1
ATOM 739 C C . ARG A 1 102 ? 5.427 14.392 7.456 1.00 89.81 102 ARG A C 1
ATOM 741 O O . ARG A 1 102 ? 6.367 15.180 7.507 1.00 89.81 102 ARG A O 1
ATOM 748 N N . LEU A 1 103 ? 5.423 13.309 6.682 1.00 87.81 103 LEU A N 1
ATOM 749 C CA . LEU A 1 103 ? 6.574 12.875 5.896 1.00 87.81 103 LEU A CA 1
ATOM 750 C C . LEU A 1 103 ? 6.826 13.743 4.657 1.00 87.81 103 LEU A C 1
ATOM 752 O O . LEU A 1 103 ? 7.968 14.029 4.303 1.00 87.81 103 LEU A O 1
ATOM 756 N N . ALA A 1 104 ? 5.752 14.146 3.987 1.00 88.31 104 ALA A N 1
ATOM 757 C CA . ALA A 1 104 ? 5.776 14.885 2.737 1.00 88.31 104 ALA A CA 1
ATOM 758 C C . ALA A 1 104 ? 4.821 16.093 2.822 1.00 88.31 104 ALA A C 1
ATOM 760 O O . ALA A 1 104 ? 3.785 16.131 2.150 1.00 88.31 104 ALA A O 1
ATOM 761 N N . PRO A 1 105 ? 5.163 17.119 3.631 1.00 87.00 105 PRO A N 1
ATOM 762 C CA . PRO A 1 105 ? 4.288 18.270 3.881 1.00 87.00 105 PRO A CA 1
ATOM 763 C C . PRO A 1 105 ? 4.017 19.108 2.624 1.00 87.00 105 PRO A C 1
ATOM 765 O O . PRO A 1 105 ? 3.057 19.872 2.575 1.00 87.00 105 PRO A O 1
ATOM 768 N N . HIS A 1 106 ? 4.860 18.968 1.599 1.00 87.44 106 HIS A N 1
ATOM 769 C CA . HIS A 1 106 ? 4.718 19.655 0.316 1.00 87.44 106 HIS A CA 1
ATOM 770 C C . HIS A 1 106 ? 3.798 18.931 -0.674 1.00 87.44 106 HIS A C 1
ATOM 772 O O . HIS A 1 106 ? 3.394 19.532 -1.670 1.00 87.44 106 HIS A O 1
ATOM 778 N N . SER A 1 107 ? 3.476 17.659 -0.436 1.00 88.75 107 SER A N 1
ATOM 779 C CA . SER A 1 107 ? 2.538 16.912 -1.275 1.00 88.75 107 SER A CA 1
ATOM 780 C C . SER A 1 107 ? 1.119 17.390 -0.968 1.00 88.75 107 SER A C 1
ATOM 782 O O . SER A 1 107 ? 0.770 17.483 0.206 1.00 88.75 107 SER A O 1
ATOM 784 N N . PRO A 1 108 ? 0.277 17.706 -1.963 1.00 90.62 108 PRO A N 1
ATOM 785 C CA . PRO A 1 108 ? -1.091 18.136 -1.691 1.00 90.62 108 PRO A CA 1
ATOM 786 C C . PRO A 1 108 ? -1.932 16.978 -1.113 1.00 90.62 108 PRO A C 1
ATOM 788 O O . PRO A 1 108 ? -1.645 15.819 -1.424 1.00 90.62 108 PRO A O 1
ATOM 791 N N . PRO A 1 109 ? -2.985 17.263 -0.315 1.00 90.44 109 PRO A N 1
ATOM 792 C CA . PRO A 1 109 ? -3.848 16.231 0.274 1.00 90.44 109 PRO A CA 1
ATOM 793 C C . PRO A 1 109 ? -4.417 15.252 -0.759 1.00 90.44 109 PRO A C 1
ATOM 795 O O . PRO A 1 109 ? -4.411 14.048 -0.540 1.00 90.44 109 PRO A O 1
ATOM 798 N N . GLU A 1 110 ? -4.821 15.754 -1.928 1.00 90.12 110 GLU A N 1
ATOM 799 C CA . GLU A 1 110 ? -5.322 14.922 -3.030 1.00 90.12 110 GLU A CA 1
ATOM 800 C C . GLU A 1 110 ? -4.276 13.911 -3.519 1.00 90.12 110 GLU A C 1
ATOM 802 O O . GLU A 1 110 ? -4.599 12.751 -3.758 1.00 90.12 110 GLU A O 1
ATOM 807 N N . GLN A 1 111 ? -3.004 14.317 -3.618 1.00 89.75 111 GLN A N 1
ATOM 808 C CA . GLN A 1 111 ? -1.927 13.411 -4.019 1.00 89.75 111 GLN A CA 1
ATOM 809 C C . GLN A 1 111 ? -1.698 12.338 -2.957 1.00 89.75 111 GLN A C 1
ATOM 811 O O . GLN A 1 111 ? -1.543 11.170 -3.296 1.00 89.75 111 GLN A O 1
ATOM 816 N N . ARG A 1 112 ? -1.689 12.708 -1.674 1.00 91.75 112 ARG A N 1
ATOM 817 C CA . ARG A 1 112 ? -1.504 11.739 -0.589 1.00 91.75 112 ARG A CA 1
ATOM 818 C C . ARG A 1 112 ? -2.659 10.738 -0.529 1.00 91.75 112 ARG A C 1
ATOM 820 O O . ARG A 1 112 ? -2.396 9.540 -0.462 1.00 91.75 112 ARG A O 1
ATOM 827 N N . ALA A 1 113 ? -3.902 11.197 -0.686 1.00 90.00 113 ALA A N 1
ATOM 828 C CA . ALA A 1 113 ? -5.068 10.325 -0.802 1.00 90.00 113 ALA A CA 1
ATOM 829 C C . ALA A 1 113 ? -4.935 9.339 -1.979 1.00 90.00 113 ALA A C 1
ATOM 831 O O . ALA A 1 113 ? -5.166 8.142 -1.806 1.00 90.00 113 ALA A O 1
ATOM 832 N N . LEU A 1 114 ? -4.478 9.805 -3.149 1.00 88.88 114 LEU A N 1
ATOM 833 C CA . LEU A 1 114 ? -4.201 8.938 -4.301 1.00 88.88 114 LEU A CA 1
ATOM 834 C C . LEU A 1 114 ? -3.118 7.893 -3.997 1.00 88.88 114 LEU A C 1
ATOM 836 O O . LEU A 1 114 ? -3.315 6.713 -4.289 1.00 88.88 114 LEU A O 1
ATOM 840 N N . CYS A 1 115 ? -2.011 8.293 -3.364 1.00 91.31 115 CYS A N 1
ATOM 841 C CA . CYS A 1 115 ? -0.947 7.365 -2.971 1.00 91.31 115 CYS A CA 1
ATOM 842 C C . CYS A 1 115 ? -1.441 6.305 -1.973 1.00 91.31 115 CYS A C 1
ATOM 844 O O . CYS A 1 115 ? -1.010 5.154 -2.036 1.00 91.31 115 CYS A O 1
ATOM 846 N N . GLY A 1 116 ? -2.341 6.681 -1.061 1.00 91.12 116 GLY A N 1
ATOM 847 C CA . GLY A 1 116 ? -2.982 5.758 -0.125 1.00 91.12 116 GLY A CA 1
ATOM 848 C C . GLY A 1 116 ? -3.939 4.784 -0.815 1.00 91.12 116 GLY A C 1
ATOM 849 O O . GLY A 1 116 ? -3.953 3.604 -0.472 1.00 91.12 116 GLY A O 1
ATOM 850 N N . ALA A 1 117 ? -4.689 5.246 -1.819 1.00 88.62 117 ALA A N 1
ATOM 851 C CA . ALA A 1 117 ? -5.589 4.411 -2.616 1.00 88.62 117 ALA A CA 1
ATOM 852 C C . ALA A 1 117 ? -4.834 3.421 -3.524 1.00 88.62 117 ALA A C 1
ATOM 854 O O . ALA A 1 117 ? -5.287 2.297 -3.740 1.00 88.62 117 ALA A O 1
ATOM 855 N N . ASP A 1 118 ? -3.652 3.792 -4.035 1.00 90.25 118 ASP A N 1
ATOM 856 C CA . ASP A 1 118 ? -2.810 2.866 -4.810 1.00 90.25 118 ASP A CA 1
ATOM 857 C C . ASP A 1 118 ? -2.453 1.602 -4.010 1.00 90.25 118 ASP A C 1
ATOM 859 O O . ASP A 1 118 ? -2.280 0.537 -4.598 1.00 90.25 118 ASP A O 1
ATOM 863 N N . LEU A 1 119 ? -2.372 1.680 -2.677 1.00 89.94 119 LEU A N 1
ATOM 864 C CA . LEU A 1 119 ? -2.035 0.536 -1.823 1.00 89.94 119 LEU A CA 1
ATOM 865 C C . LEU A 1 119 ? -3.125 -0.543 -1.764 1.00 89.94 119 LEU A C 1
ATOM 867 O O . LEU A 1 119 ? -2.816 -1.666 -1.372 1.00 89.94 119 LEU A O 1
ATOM 871 N N . ASP A 1 120 ? -4.346 -0.256 -2.215 1.00 85.06 120 ASP A N 1
ATOM 872 C CA . ASP A 1 120 ? -5.397 -1.270 -2.356 1.00 85.06 120 ASP A CA 1
ATOM 873 C C . ASP A 1 120 ? -5.217 -2.097 -3.639 1.00 85.06 120 ASP A C 1
ATOM 875 O O . ASP A 1 120 ? -5.510 -3.292 -3.678 1.00 85.06 120 ASP A O 1
ATOM 879 N N . THR A 1 121 ? -4.687 -1.472 -4.694 1.00 86.31 121 THR A N 1
ATOM 880 C CA . THR A 1 121 ? -4.594 -2.070 -6.036 1.00 86.31 121 THR A CA 1
ATOM 881 C C . THR A 1 121 ? -3.203 -2.631 -6.328 1.00 86.31 121 THR A C 1
ATOM 883 O O . THR A 1 121 ? -3.052 -3.705 -6.918 1.00 86.31 121 THR A O 1
ATOM 886 N N . LEU A 1 122 ? -2.155 -1.928 -5.898 1.00 91.12 122 LEU A N 1
ATOM 887 C CA . LEU A 1 122 ? -0.766 -2.274 -6.172 1.00 91.12 122 LEU A CA 1
ATOM 888 C C . LEU A 1 122 ? -0.387 -3.694 -5.720 1.00 91.12 122 LEU A C 1
ATOM 890 O O . LEU A 1 122 ? 0.278 -4.373 -6.504 1.00 91.12 122 LEU A O 1
ATOM 894 N N . PRO A 1 123 ? -0.783 -4.199 -4.531 1.00 89.25 123 PRO A N 1
ATOM 895 C CA . PRO A 1 123 ? -0.457 -5.565 -4.130 1.00 89.25 123 PRO A CA 1
ATOM 896 C C . PRO A 1 123 ? -0.965 -6.604 -5.131 1.00 89.25 123 PRO A C 1
ATOM 898 O O . PRO A 1 123 ? -0.216 -7.511 -5.476 1.00 89.25 123 PRO A O 1
ATOM 901 N N . VAL A 1 124 ? -2.181 -6.428 -5.657 1.00 89.06 124 VAL A N 1
ATOM 902 C CA . VAL A 1 124 ? -2.765 -7.316 -6.673 1.00 89.06 124 VAL A CA 1
ATOM 903 C C . VAL A 1 124 ? -1.958 -7.252 -7.970 1.00 89.06 124 VAL A C 1
ATOM 905 O O . VAL A 1 124 ? -1.600 -8.282 -8.530 1.00 89.06 124 VAL A O 1
ATOM 908 N N . ILE A 1 125 ? -1.577 -6.053 -8.418 1.00 91.44 125 ILE A N 1
ATOM 909 C CA . ILE A 1 125 ? -0.755 -5.881 -9.626 1.00 91.44 125 ILE A CA 1
ATOM 910 C C . ILE A 1 125 ? 0.639 -6.506 -9.464 1.00 91.44 125 ILE A C 1
ATOM 912 O O . ILE A 1 125 ? 1.181 -7.092 -10.402 1.00 91.44 125 ILE A O 1
ATOM 916 N N . LEU A 1 126 ? 1.237 -6.407 -8.276 1.00 93.81 126 LEU A N 1
ATOM 917 C CA . LEU A 1 126 ? 2.540 -7.004 -7.987 1.00 93.81 126 LEU A CA 1
ATOM 918 C C . LEU A 1 126 ? 2.512 -8.541 -8.087 1.00 93.81 126 LEU A C 1
ATOM 920 O O . LEU A 1 126 ? 3.551 -9.128 -8.408 1.00 93.81 126 LEU A O 1
ATOM 924 N N . LEU A 1 127 ? 1.356 -9.185 -7.872 1.00 92.56 127 LEU A N 1
ATOM 925 C CA . LEU A 1 127 ? 1.220 -10.643 -7.968 1.00 92.56 127 LEU A CA 1
ATOM 926 C C . LEU A 1 127 ? 1.482 -11.169 -9.381 1.00 92.56 127 LEU A C 1
ATOM 928 O O . LEU A 1 127 ? 2.175 -12.174 -9.498 1.00 92.56 127 LEU A O 1
ATOM 932 N N . TYR A 1 128 ? 1.105 -10.449 -10.449 1.00 93.50 128 TYR A N 1
ATOM 933 C CA . TYR A 1 128 ? 1.467 -1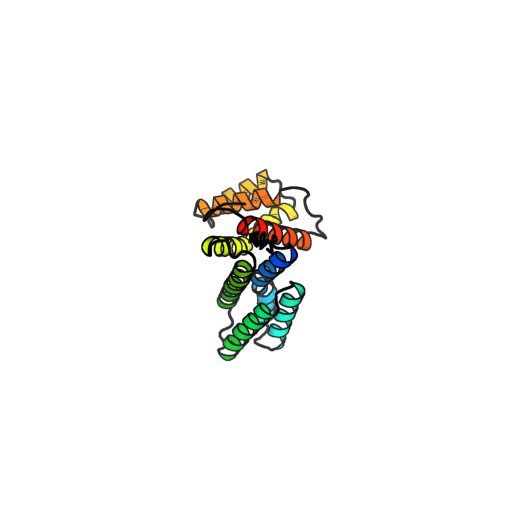0.842 -11.824 1.00 93.50 128 TYR A CA 1
ATOM 934 C C . TYR A 1 128 ? 2.966 -11.120 -11.965 1.00 93.50 128 TYR A C 1
ATOM 936 O O . TYR A 1 128 ? 3.391 -12.088 -12.600 1.00 93.50 128 TYR A O 1
ATOM 944 N N . ARG A 1 129 ? 3.792 -10.272 -11.341 1.00 94.94 129 ARG A N 1
ATOM 945 C CA . ARG A 1 129 ? 5.245 -10.413 -11.390 1.00 94.94 129 ARG A CA 1
ATOM 946 C C . ARG A 1 129 ? 5.749 -11.549 -10.502 1.00 94.94 129 ARG A C 1
ATOM 948 O O . ARG A 1 129 ? 6.696 -12.225 -10.901 1.00 94.94 129 ARG A O 1
ATOM 955 N N . VAL A 1 130 ? 5.152 -11.742 -9.326 1.00 94.31 130 VAL A N 1
ATOM 956 C CA . VAL A 1 130 ? 5.482 -12.837 -8.392 1.00 94.31 130 VAL A CA 1
ATOM 957 C C . VAL A 1 130 ? 5.153 -14.201 -9.002 1.00 94.31 130 VAL A C 1
ATOM 959 O O . VAL A 1 130 ? 5.958 -15.129 -8.905 1.00 94.31 130 VAL A O 1
ATOM 962 N N . ASP A 1 131 ? 4.021 -14.296 -9.694 1.00 93.44 131 ASP A N 1
ATOM 963 C CA . ASP A 1 131 ? 3.528 -15.524 -10.319 1.00 93.44 131 ASP A CA 1
ATOM 964 C C . ASP A 1 131 ? 4.254 -15.860 -11.628 1.00 93.44 131 ASP A C 1
ATOM 966 O O . ASP A 1 131 ? 4.100 -16.951 -12.177 1.00 93.44 131 ASP A O 1
ATOM 970 N N . GLY A 1 132 ? 5.112 -14.954 -12.106 1.00 93.38 132 GLY A N 1
ATOM 971 C CA . GLY A 1 132 ? 5.908 -15.148 -13.314 1.00 93.38 132 GLY A CA 1
ATOM 972 C C . GLY A 1 132 ? 5.135 -14.894 -14.606 1.00 93.38 132 GLY A C 1
ATOM 973 O O . GLY A 1 132 ? 5.584 -15.319 -15.669 1.00 93.38 132 GLY A O 1
ATOM 974 N N . VAL A 1 133 ? 4.006 -14.183 -14.540 1.00 94.44 133 VAL A N 1
ATOM 975 C CA . VAL A 1 133 ? 3.236 -13.786 -15.723 1.00 94.44 133 VAL A CA 1
ATOM 976 C C . VAL A 1 133 ? 4.095 -12.865 -16.591 1.00 94.44 133 VAL A C 1
ATOM 978 O O . VAL A 1 133 ? 4.745 -11.930 -16.103 1.00 94.44 133 VAL A O 1
ATOM 981 N N . ALA A 1 134 ? 4.135 -13.120 -17.898 1.00 94.81 134 ALA A N 1
ATOM 982 C CA . ALA A 1 134 ? 4.866 -12.262 -18.818 1.00 94.81 134 ALA A CA 1
ATOM 983 C C . ALA A 1 134 ? 4.172 -10.895 -18.937 1.00 94.81 134 ALA A C 1
ATOM 985 O O . ALA A 1 134 ? 2.947 -10.801 -18.926 1.00 94.81 134 ALA A O 1
ATOM 986 N N . LEU A 1 135 ? 4.951 -9.817 -19.084 1.00 94.25 135 LEU A N 1
ATOM 987 C CA . LEU A 1 135 ? 4.405 -8.454 -19.155 1.00 94.25 135 LEU A CA 1
ATOM 988 C C . LEU A 1 135 ? 3.317 -8.276 -20.237 1.00 94.25 135 LEU A C 1
ATOM 990 O O . LEU A 1 135 ? 2.329 -7.603 -19.948 1.00 94.25 135 LEU A O 1
ATOM 994 N N . PRO A 1 136 ? 3.444 -8.839 -21.459 1.00 94.50 136 PRO A N 1
ATOM 995 C CA . PRO A 1 136 ? 2.376 -8.745 -22.454 1.00 94.50 136 PRO A CA 1
ATOM 996 C C . PRO A 1 136 ? 1.066 -9.396 -21.994 1.00 94.50 136 PRO A C 1
ATOM 998 O O . PRO A 1 136 ? 0.002 -8.823 -22.216 1.00 94.50 136 PRO A O 1
ATOM 1001 N N . ASP A 1 137 ? 1.142 -10.539 -21.308 1.00 93.94 137 ASP A N 1
ATOM 1002 C CA . ASP A 1 137 ? -0.035 -11.255 -20.812 1.00 93.94 137 ASP A CA 1
ATOM 1003 C C . ASP A 1 137 ? -0.687 -10.514 -19.644 1.00 93.94 137 ASP A C 1
ATOM 1005 O O . ASP A 1 137 ? -1.897 -10.321 -19.661 1.00 93.94 137 ASP A O 1
ATOM 1009 N N . ALA A 1 138 ? 0.104 -10.004 -18.694 1.00 92.12 138 ALA A N 1
ATOM 1010 C CA . ALA A 1 138 ? -0.407 -9.198 -17.585 1.00 92.12 138 ALA A CA 1
ATOM 1011 C C . ALA A 1 138 ? -1.064 -7.894 -18.072 1.00 92.12 138 ALA A C 1
ATOM 1013 O O . ALA A 1 138 ? -2.076 -7.462 -17.530 1.00 92.12 138 ALA A O 1
ATOM 1014 N N . ARG A 1 139 ? -0.520 -7.266 -19.127 1.00 91.25 139 ARG A N 1
ATOM 1015 C CA . ARG A 1 139 ? -1.135 -6.086 -19.762 1.00 91.25 139 ARG A CA 1
ATOM 1016 C C . ARG A 1 139 ? -2.477 -6.410 -20.390 1.00 91.25 139 ARG A C 1
ATOM 1018 O O . ARG A 1 139 ? -3.402 -5.610 -20.260 1.00 91.25 139 ARG A O 1
ATOM 1025 N N . ARG A 1 140 ? -2.548 -7.533 -21.106 1.00 89.25 140 ARG A N 1
ATOM 1026 C CA . ARG A 1 140 ? -3.778 -8.003 -21.738 1.00 89.25 140 ARG A CA 1
ATOM 1027 C C . ARG A 1 140 ? -4.826 -8.303 -20.671 1.00 89.25 140 ARG A C 1
ATOM 1029 O O . ARG A 1 140 ? -5.903 -7.731 -20.741 1.00 89.25 140 ARG A O 1
ATOM 1036 N N . ASP A 1 141 ? -4.469 -9.076 -19.650 1.00 87.94 141 ASP A N 1
ATOM 1037 C CA . ASP A 1 141 ? -5.373 -9.432 -18.552 1.00 87.94 141 ASP A CA 1
ATOM 1038 C C . ASP A 1 141 ? -5.889 -8.189 -17.810 1.00 87.94 141 ASP A C 1
ATOM 1040 O O . ASP A 1 141 ? -7.091 -8.004 -17.652 1.00 87.94 141 ASP A O 1
ATOM 1044 N N . LEU A 1 142 ? -5.008 -7.233 -17.493 1.00 85.12 142 LEU A N 1
ATOM 1045 C CA . LEU A 1 142 ? -5.420 -5.951 -16.912 1.00 85.12 142 LEU A CA 1
ATOM 1046 C C . LEU A 1 142 ? -6.297 -5.097 -17.833 1.00 85.12 142 LEU A C 1
ATOM 1048 O O . LEU A 1 142 ? -6.999 -4.228 -17.328 1.00 85.12 142 LEU A O 1
ATOM 1052 N N . SER A 1 143 ? -6.247 -5.291 -19.151 1.00 80.81 143 SER A N 1
ATOM 1053 C CA . SER A 1 143 ? -7.075 -4.545 -20.112 1.00 80.81 143 SER A CA 1
ATOM 1054 C C . SER A 1 143 ? -8.408 -5.238 -20.406 1.00 80.81 143 SER A C 1
ATOM 1056 O O . SER A 1 143 ? -9.369 -4.561 -20.755 1.00 80.81 143 SER A O 1
ATOM 1058 N N . GLU A 1 144 ? -8.463 -6.566 -20.280 1.00 78.69 144 GLU A N 1
ATOM 1059 C CA . GLU A 1 144 ? -9.629 -7.402 -20.590 1.00 78.69 144 GLU A CA 1
ATOM 1060 C C . GLU A 1 144 ? -10.468 -7.729 -19.342 1.00 78.69 144 GLU A C 1
ATOM 1062 O O . GLU A 1 144 ? -11.695 -7.747 -19.411 1.00 78.69 144 GLU A O 1
ATOM 1067 N N . GLY A 1 145 ? -9.829 -7.957 -18.191 1.00 64.75 145 GLY A N 1
ATOM 1068 C CA . GLY A 1 145 ? -10.474 -8.371 -16.940 1.00 64.75 145 GLY A CA 1
ATOM 1069 C C . GLY A 1 145 ? -11.060 -7.232 -16.098 1.00 64.75 145 GLY A C 1
ATOM 1070 O O . GLY A 1 145 ? -11.784 -7.480 -15.135 1.00 64.75 145 GLY A O 1
ATOM 1071 N N . THR A 1 146 ? -10.790 -5.970 -16.438 1.00 55.31 146 THR A N 1
ATOM 1072 C CA . THR A 1 146 ? -11.136 -4.803 -15.609 1.00 55.31 146 THR A CA 1
ATOM 1073 C C . THR A 1 146 ? -12.379 -4.062 -16.102 1.00 55.31 146 THR A C 1
ATOM 1075 O O . THR A 1 146 ? -12.376 -2.850 -16.281 1.00 55.31 146 THR A O 1
ATOM 1078 N N . ALA A 1 147 ? -13.517 -4.756 -16.181 1.00 45.78 147 ALA A N 1
ATOM 1079 C CA . ALA A 1 147 ? -14.817 -4.068 -16.174 1.00 45.78 147 ALA A CA 1
ATOM 1080 C C . ALA A 1 147 ? -15.031 -3.220 -14.887 1.00 45.78 147 ALA A C 1
ATOM 1082 O O . ALA A 1 147 ? -15.918 -2.373 -14.848 1.00 45.78 147 ALA A O 1
ATOM 1083 N N . ALA A 1 148 ? -14.204 -3.423 -13.848 1.00 44.47 148 ALA A N 1
ATOM 1084 C CA . ALA A 1 148 ? -14.218 -2.701 -12.572 1.00 44.47 148 ALA A CA 1
ATOM 1085 C C . ALA A 1 148 ? -13.336 -1.429 -12.518 1.00 44.47 148 ALA A C 1
ATOM 1087 O O . ALA A 1 148 ? -13.532 -0.617 -11.620 1.00 44.47 148 ALA A O 1
ATOM 1088 N N . LEU A 1 149 ? -12.409 -1.211 -13.463 1.00 53.91 149 LEU A N 1
ATOM 1089 C CA . LEU A 1 149 ? -11.641 0.045 -13.590 1.00 53.91 149 LEU A CA 1
ATOM 1090 C C . LEU A 1 149 ? -12.255 0.891 -14.713 1.00 53.91 149 LEU A C 1
ATOM 1092 O O . LEU A 1 149 ? -11.597 1.236 -15.691 1.00 53.91 149 LEU A O 1
ATOM 1096 N N . ALA A 1 150 ? -13.567 1.113 -14.614 1.00 49.38 150 ALA A N 1
ATOM 1097 C CA . ALA A 1 150 ? -14.408 1.587 -15.713 1.00 49.38 150 ALA A CA 1
ATOM 1098 C C . ALA A 1 150 ? -14.110 3.029 -16.162 1.00 49.38 150 ALA A C 1
ATOM 1100 O O . ALA A 1 150 ? -14.574 3.442 -17.227 1.00 49.38 150 ALA A O 1
ATOM 1101 N N . ASP A 1 151 ? -13.338 3.791 -15.385 1.00 61.47 151 ASP A N 1
ATOM 1102 C CA . ASP A 1 151 ? -12.837 5.089 -15.810 1.00 61.47 151 ASP A CA 1
ATOM 1103 C C . ASP A 1 151 ? -11.398 4.983 -16.362 1.00 61.47 151 ASP A C 1
ATOM 1105 O O . ASP A 1 151 ? -10.541 4.228 -15.895 1.00 61.47 151 ASP A O 1
ATOM 1109 N N . GLY A 1 152 ? -11.113 5.745 -17.421 1.00 60.75 152 GLY A N 1
ATOM 1110 C CA . GLY A 1 152 ? -9.799 5.723 -18.073 1.00 60.75 152 GLY A CA 1
ATOM 1111 C C . GLY A 1 152 ? -8.652 6.238 -17.189 1.00 60.75 152 GLY A C 1
ATOM 1112 O O . GLY A 1 152 ? -7.481 6.080 -17.551 1.00 60.75 152 GLY A O 1
ATOM 1113 N N . VAL A 1 153 ? -8.956 6.857 -16.042 1.00 65.38 153 VAL A N 1
ATOM 1114 C CA . VAL A 1 153 ? -7.963 7.357 -15.083 1.00 65.38 153 VAL A CA 1
ATOM 1115 C C . VAL A 1 153 ? -7.423 6.195 -14.249 1.00 65.38 153 VAL A C 1
ATOM 1117 O O . VAL A 1 153 ? -6.202 6.022 -14.179 1.00 65.38 153 VAL A O 1
ATOM 1120 N N . GLU A 1 154 ? -8.304 5.350 -13.723 1.00 74.56 154 GLU A N 1
ATOM 1121 C CA . GLU A 1 154 ? -7.997 4.120 -12.995 1.00 74.56 154 GLU A CA 1
ATOM 1122 C C . GLU A 1 154 ? -7.258 3.115 -13.884 1.00 74.56 154 GLU A C 1
ATOM 1124 O O . GLU A 1 154 ? -6.227 2.562 -13.487 1.00 74.56 154 GLU A O 1
ATOM 1129 N N . GLN A 1 155 ? -7.677 2.965 -15.145 1.00 78.88 155 GLN A N 1
ATOM 1130 C CA . GLN A 1 155 ? -6.948 2.129 -16.103 1.00 78.88 155 GLN A CA 1
ATOM 1131 C C . GLN A 1 155 ? -5.524 2.661 -16.359 1.00 78.88 155 GLN A C 1
ATOM 1133 O O . GLN A 1 155 ? -4.552 1.899 -16.375 1.00 78.88 155 GLN A O 1
ATOM 1138 N N . GLY A 1 156 ? -5.367 3.980 -16.518 1.00 82.12 156 GLY A N 1
ATOM 1139 C CA . GLY A 1 156 ? -4.059 4.615 -16.681 1.00 82.12 156 GLY A CA 1
ATOM 1140 C C . GLY A 1 156 ? -3.138 4.423 -15.470 1.00 82.12 156 GLY A C 1
ATOM 1141 O O . GLY A 1 156 ? -1.932 4.214 -15.644 1.00 82.12 156 GLY A O 1
ATOM 1142 N N . ARG A 1 157 ? -3.693 4.454 -14.253 1.00 83.81 157 ARG A N 1
ATOM 1143 C CA . ARG A 1 157 ? -2.967 4.186 -13.000 1.00 83.81 157 ARG A CA 1
ATOM 1144 C C . ARG A 1 157 ? -2.532 2.729 -12.894 1.00 83.81 157 ARG A C 1
ATOM 1146 O O . ARG A 1 157 ? -1.351 2.472 -12.660 1.00 83.81 157 ARG A O 1
ATOM 1153 N N . ALA A 1 158 ? -3.432 1.781 -13.152 1.00 87.19 158 ALA A N 1
ATOM 1154 C CA . ALA A 1 158 ? -3.111 0.356 -13.140 1.00 87.19 158 ALA A CA 1
ATOM 1155 C C . ALA A 1 158 ? -1.979 0.008 -14.120 1.00 87.19 158 ALA A C 1
ATOM 1157 O O . ALA A 1 158 ? -1.057 -0.732 -13.778 1.00 87.19 158 ALA A O 1
ATOM 1158 N N . GLN A 1 159 ? -1.968 0.614 -15.311 1.00 88.81 159 GLN A N 1
ATOM 1159 C CA . GLN A 1 159 ? -0.881 0.430 -16.279 1.00 88.81 159 GLN A CA 1
ATOM 1160 C C . GLN A 1 159 ? 0.461 1.005 -15.792 1.00 88.81 159 GLN A C 1
ATOM 1162 O O . GLN A 1 159 ? 1.517 0.412 -16.042 1.00 88.81 159 GLN A O 1
ATOM 1167 N N . ALA A 1 160 ? 0.451 2.135 -15.076 1.00 90.81 160 ALA A N 1
ATOM 1168 C CA . ALA A 1 160 ? 1.659 2.701 -14.472 1.00 90.81 160 ALA A CA 1
ATOM 1169 C C . ALA A 1 160 ? 2.211 1.798 -13.354 1.00 90.81 160 ALA A C 1
ATOM 1171 O O . ALA A 1 160 ? 3.406 1.488 -13.359 1.00 90.81 160 ALA A O 1
ATOM 1172 N N . MET A 1 161 ? 1.342 1.304 -12.466 1.00 92.88 161 MET A N 1
ATOM 1173 C CA . MET A 1 161 ? 1.691 0.326 -11.426 1.00 92.88 161 MET A CA 1
ATOM 1174 C C . MET A 1 161 ? 2.240 -0.972 -12.026 1.00 92.88 161 MET A C 1
ATOM 1176 O O . MET A 1 161 ? 3.254 -1.499 -11.561 1.00 92.88 161 MET A O 1
ATOM 1180 N N . LEU A 1 162 ? 1.632 -1.459 -13.112 1.00 93.81 162 LEU A N 1
ATOM 1181 C CA . LEU A 1 162 ? 2.109 -2.646 -13.811 1.00 93.81 162 LEU A CA 1
ATOM 1182 C C . LEU A 1 162 ? 3.509 -2.412 -14.373 1.00 93.81 162 LEU A C 1
ATOM 1184 O O . LEU A 1 162 ? 4.408 -3.202 -14.107 1.00 93.81 162 LEU A O 1
ATOM 1188 N N . ARG A 1 163 ? 3.740 -1.312 -15.098 1.00 94.19 163 ARG A N 1
ATOM 1189 C CA . ARG A 1 163 ? 5.079 -0.986 -15.611 1.00 94.19 163 ARG A CA 1
ATOM 1190 C C . ARG A 1 163 ? 6.113 -0.949 -14.484 1.00 94.19 163 ARG A C 1
ATOM 1192 O O . ARG A 1 163 ? 7.169 -1.562 -14.625 1.00 94.19 163 ARG A O 1
ATOM 1199 N N . PHE A 1 164 ? 5.782 -0.300 -13.370 1.00 94.88 164 PHE A N 1
ATOM 1200 C CA . PHE A 1 164 ? 6.633 -0.241 -12.186 1.00 94.88 164 PHE A CA 1
ATOM 1201 C C . PHE A 1 164 ? 6.957 -1.631 -11.614 1.00 94.88 164 PHE A C 1
ATOM 1203 O O . PHE A 1 164 ? 8.110 -1.907 -11.269 1.00 94.88 164 PHE A O 1
ATOM 1210 N N . SER A 1 165 ? 5.974 -2.535 -11.546 1.00 94.12 165 SER A N 1
ATOM 1211 C CA . SER A 1 165 ? 6.173 -3.890 -11.010 1.00 94.12 165 SER A CA 1
ATOM 1212 C C . SER A 1 165 ? 7.205 -4.713 -11.800 1.00 94.12 165 SER A C 1
ATOM 1214 O O . SER A 1 165 ? 7.897 -5.553 -11.221 1.00 94.12 165 SER A O 1
ATOM 1216 N N . TYR A 1 166 ? 7.380 -4.426 -13.096 1.00 95.69 166 TYR A N 1
ATOM 1217 C CA . TYR A 1 166 ? 8.342 -5.102 -13.975 1.00 95.69 166 TYR A CA 1
ATOM 1218 C C . TYR A 1 166 ? 9.708 -4.399 -14.068 1.00 95.69 166 TYR A C 1
ATOM 1220 O O . TYR A 1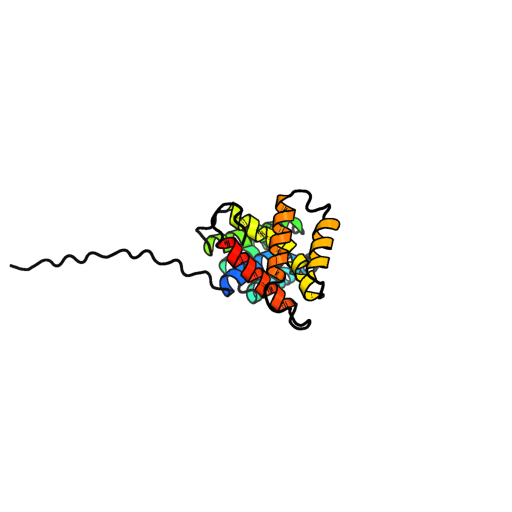 166 ? 10.599 -4.904 -14.753 1.00 95.69 166 TYR A O 1
ATOM 1228 N N . GLU A 1 167 ? 9.924 -3.274 -13.378 1.00 94.25 167 GLU A N 1
ATOM 1229 C CA . GLU A 1 167 ? 11.233 -2.610 -13.345 1.00 94.25 167 GLU A CA 1
ATOM 1230 C C . GLU A 1 167 ? 12.263 -3.469 -12.595 1.00 94.25 167 GLU A C 1
ATOM 1232 O O . GLU A 1 167 ? 12.188 -3.600 -11.379 1.00 94.25 167 GLU A O 1
ATOM 1237 N N . GLY A 1 168 ? 13.276 -4.008 -13.271 1.00 92.19 168 GLY A N 1
ATOM 1238 C CA . GLY A 1 168 ? 14.352 -4.776 -12.631 1.00 92.19 168 GLY A CA 1
ATOM 1239 C C . GLY A 1 168 ? 14.011 -6.248 -12.354 1.00 92.19 168 GLY A C 1
ATOM 1240 O O . GLY A 1 168 ? 13.111 -6.840 -12.959 1.00 92.19 168 GLY A O 1
ATOM 1241 N N . ALA A 1 169 ? 14.789 -6.872 -11.463 1.00 91.44 169 ALA A N 1
ATOM 1242 C CA . ALA A 1 169 ? 14.705 -8.309 -11.212 1.00 91.44 169 ALA A CA 1
ATOM 1243 C C . ALA A 1 169 ? 13.365 -8.717 -10.570 1.00 91.44 169 ALA A C 1
ATOM 1245 O O . ALA A 1 169 ? 12.853 -8.049 -9.663 1.00 91.44 169 ALA A O 1
ATOM 1246 N N . ALA A 1 170 ? 12.817 -9.837 -11.051 1.00 91.31 170 ALA A N 1
ATOM 1247 C CA . ALA A 1 170 ? 11.684 -10.509 -10.425 1.00 91.31 170 ALA A CA 1
ATOM 1248 C C . ALA A 1 170 ? 12.093 -11.087 -9.055 1.00 91.31 170 ALA A C 1
ATOM 1250 O O . ALA A 1 170 ? 13.265 -11.443 -8.874 1.00 91.31 170 ALA A O 1
ATOM 1251 N N . PRO A 1 171 ? 11.160 -11.190 -8.093 1.00 94.88 171 PRO A N 1
ATOM 1252 C CA . PRO A 1 171 ? 11.448 -11.852 -6.832 1.00 94.88 171 PRO A CA 1
ATOM 1253 C C . PRO A 1 171 ? 11.657 -13.350 -7.041 1.00 94.88 171 PRO A C 1
ATOM 1255 O O . PRO A 1 171 ? 11.078 -13.963 -7.936 1.00 94.88 171 PRO A O 1
ATOM 1258 N N . ARG A 1 172 ? 12.434 -13.962 -6.147 1.00 92.12 172 ARG A N 1
ATOM 1259 C CA . ARG A 1 172 ? 12.297 -15.399 -5.896 1.00 92.12 172 ARG A CA 1
ATOM 1260 C C . ARG A 1 172 ? 11.053 -15.634 -5.042 1.00 92.12 172 ARG A C 1
ATOM 1262 O O . ARG A 1 172 ? 10.707 -14.766 -4.239 1.00 92.12 172 ARG A O 1
ATOM 1269 N N . ARG A 1 173 ? 10.403 -16.792 -5.184 1.00 84.94 173 ARG A N 1
ATOM 1270 C CA . ARG A 1 173 ? 9.134 -17.090 -4.492 1.00 84.94 173 ARG A CA 1
ATOM 1271 C C . ARG A 1 173 ? 9.256 -16.955 -2.973 1.00 84.94 173 ARG A C 1
ATOM 1273 O O . ARG A 1 173 ? 8.405 -16.334 -2.351 1.00 84.94 173 ARG A O 1
ATOM 1280 N N . GLU A 1 174 ? 10.354 -17.426 -2.390 1.00 90.75 174 GLU A N 1
ATOM 1281 C CA . GLU A 1 174 ? 10.624 -17.331 -0.950 1.00 90.75 174 GLU A CA 1
ATOM 1282 C C . GLU A 1 174 ? 10.829 -15.893 -0.442 1.00 90.75 174 GLU A C 1
ATOM 1284 O O . GLU A 1 174 ? 10.755 -15.634 0.755 1.00 90.75 174 GLU A O 1
ATOM 1289 N N . ALA A 1 175 ? 11.079 -14.942 -1.345 1.00 92.56 175 ALA A N 1
ATOM 1290 C CA . ALA A 1 175 ? 11.279 -13.532 -1.032 1.00 92.56 175 ALA A CA 1
ATOM 1291 C C . ALA A 1 175 ? 10.115 -12.641 -1.504 1.00 92.56 175 ALA A C 1
ATOM 1293 O O . ALA A 1 175 ? 10.235 -11.417 -1.420 1.00 92.56 175 ALA A O 1
ATOM 1294 N N . ALA A 1 176 ? 9.011 -13.224 -1.991 1.00 91.38 176 ALA A N 1
ATOM 1295 C CA . ALA A 1 176 ? 7.904 -12.492 -2.605 1.00 91.38 176 ALA A CA 1
ATOM 1296 C C . ALA A 1 176 ? 7.311 -11.431 -1.668 1.00 91.38 176 ALA A C 1
ATOM 1298 O O . ALA A 1 176 ? 7.255 -10.262 -2.039 1.00 91.38 176 ALA A O 1
ATOM 1299 N N . SER A 1 177 ? 6.968 -11.793 -0.428 1.00 89.50 177 SER A N 1
ATOM 1300 C CA . SER A 1 177 ? 6.341 -10.863 0.525 1.00 89.50 177 SER A CA 1
ATOM 1301 C C . SER A 1 177 ? 7.236 -9.670 0.870 1.00 89.50 177 SER A C 1
ATOM 1303 O O . SER A 1 177 ? 6.766 -8.535 0.936 1.00 89.50 177 SER A O 1
ATOM 1305 N N . ARG A 1 178 ? 8.544 -9.904 1.049 1.00 91.50 178 ARG A N 1
ATOM 1306 C CA . ARG A 1 178 ? 9.520 -8.827 1.277 1.00 91.50 178 ARG A CA 1
ATOM 1307 C C . ARG A 1 178 ? 9.642 -7.933 0.043 1.00 91.50 178 ARG A C 1
ATOM 1309 O O . ARG A 1 178 ? 9.571 -6.717 0.166 1.00 91.50 178 ARG A O 1
ATOM 1316 N N . TRP A 1 179 ? 9.762 -8.529 -1.141 1.00 94.12 179 TRP A N 1
ATOM 1317 C CA . TRP A 1 179 ? 9.862 -7.781 -2.394 1.00 94.12 179 TRP A CA 1
ATOM 1318 C C . TRP A 1 179 ? 8.614 -6.934 -2.668 1.00 94.12 179 TRP A C 1
ATOM 1320 O O . TRP A 1 179 ? 8.738 -5.792 -3.106 1.00 94.12 179 TRP A O 1
ATOM 1330 N N . MET A 1 180 ? 7.416 -7.458 -2.385 1.00 93.00 180 MET A N 1
ATOM 1331 C CA . MET A 1 180 ? 6.164 -6.712 -2.529 1.00 93.00 180 MET A CA 1
ATOM 1332 C C . MET A 1 180 ? 6.117 -5.513 -1.582 1.00 93.00 180 MET A C 1
ATOM 1334 O O . MET A 1 180 ? 5.757 -4.421 -2.014 1.00 93.00 180 MET A O 1
ATOM 1338 N N . ARG A 1 181 ? 6.543 -5.685 -0.325 1.00 90.81 181 ARG A N 1
ATOM 1339 C CA . ARG A 1 181 ? 6.626 -4.592 0.655 1.00 90.81 181 ARG A CA 1
ATOM 1340 C C . ARG A 1 181 ? 7.574 -3.483 0.187 1.00 90.81 181 ARG A C 1
ATOM 1342 O O . ARG A 1 181 ? 7.154 -2.341 0.046 1.00 90.81 181 ARG A O 1
ATOM 1349 N N . GLU A 1 182 ? 8.799 -3.838 -0.199 1.00 91.81 182 GLU A N 1
ATOM 1350 C CA . GLU A 1 182 ? 9.790 -2.891 -0.740 1.00 91.81 182 GLU A CA 1
ATOM 1351 C C . GLU A 1 182 ? 9.307 -2.191 -2.028 1.00 91.81 182 GLU A C 1
ATOM 1353 O O . GLU A 1 182 ? 9.756 -1.097 -2.387 1.00 91.81 182 GLU A O 1
ATOM 1358 N N . ARG A 1 183 ? 8.425 -2.833 -2.802 1.00 94.19 183 ARG A N 1
ATOM 1359 C CA . ARG A 1 183 ? 7.793 -2.229 -3.983 1.00 94.19 183 ARG A CA 1
ATOM 1360 C C . ARG A 1 183 ? 6.713 -1.232 -3.602 1.00 94.19 183 ARG A C 1
ATOM 1362 O O . ARG A 1 183 ? 6.702 -0.152 -4.182 1.00 94.19 183 ARG A O 1
ATOM 1369 N N . GLN A 1 184 ? 5.851 -1.569 -2.650 1.00 93.44 184 GLN A N 1
ATOM 1370 C CA . GLN A 1 184 ? 4.827 -0.657 -2.139 1.00 93.44 184 GLN A CA 1
ATOM 1371 C C . GLN A 1 184 ? 5.465 0.602 -1.547 1.00 93.44 184 GLN A C 1
ATOM 1373 O O . GLN A 1 184 ? 5.096 1.709 -1.928 1.00 93.44 184 GLN A O 1
ATOM 1378 N N . GLU A 1 185 ? 6.503 0.439 -0.725 1.00 92.62 185 GLU A N 1
ATOM 1379 C CA . GLU A 1 185 ? 7.281 1.546 -0.157 1.00 92.62 185 GLU A CA 1
ATOM 1380 C C . GLU A 1 185 ? 7.870 2.451 -1.243 1.00 92.62 185 GLU A C 1
ATOM 1382 O O . GLU A 1 185 ? 7.687 3.668 -1.226 1.00 92.62 185 GLU A O 1
ATOM 1387 N N . ARG A 1 186 ? 8.535 1.869 -2.248 1.00 92.69 186 ARG A N 1
ATOM 1388 C CA . ARG A 1 186 ? 9.107 2.651 -3.355 1.00 92.69 186 ARG A CA 1
ATOM 1389 C C . ARG A 1 186 ? 8.050 3.343 -4.203 1.00 92.69 186 ARG A C 1
ATOM 1391 O O . ARG A 1 186 ? 8.293 4.461 -4.652 1.00 92.69 186 ARG A O 1
ATOM 1398 N N . TRP A 1 187 ? 6.915 2.694 -4.448 1.00 93.19 187 TRP A N 1
ATOM 1399 C CA . TRP A 1 187 ? 5.811 3.303 -5.182 1.00 93.19 187 TRP A CA 1
ATOM 1400 C C . TRP A 1 187 ? 5.279 4.527 -4.440 1.00 93.19 187 TRP A C 1
ATOM 1402 O O . TRP A 1 187 ? 5.234 5.612 -5.014 1.00 93.19 187 TRP A O 1
ATOM 1412 N N . VAL A 1 188 ? 4.969 4.379 -3.149 1.00 93.38 188 VAL A N 1
ATOM 1413 C CA . VAL A 1 188 ? 4.462 5.471 -2.308 1.00 93.38 188 VAL A CA 1
ATOM 1414 C C . VAL A 1 188 ? 5.476 6.604 -2.224 1.00 93.38 188 VAL A C 1
ATOM 1416 O O . VAL A 1 188 ? 5.105 7.759 -2.402 1.00 93.38 188 VAL A O 1
ATOM 1419 N N . ALA A 1 189 ? 6.765 6.299 -2.054 1.00 91.44 189 ALA A N 1
ATOM 1420 C CA . ALA A 1 189 ? 7.815 7.313 -2.045 1.00 91.44 189 ALA A CA 1
ATOM 1421 C C . ALA A 1 189 ? 7.829 8.143 -3.343 1.00 91.44 189 ALA A C 1
ATOM 1423 O O . ALA A 1 189 ? 7.869 9.372 -3.287 1.00 91.44 189 ALA A O 1
ATOM 1424 N N . ARG A 1 190 ? 7.750 7.489 -4.514 1.00 9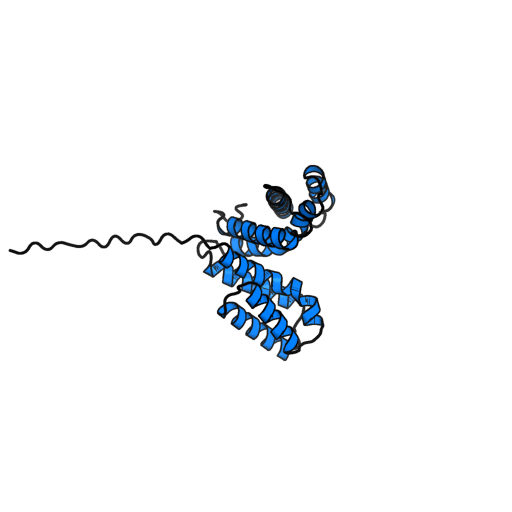1.31 190 ARG A N 1
ATOM 1425 C CA . ARG A 1 190 ? 7.685 8.186 -5.810 1.00 91.31 190 ARG A CA 1
ATOM 1426 C C . ARG A 1 190 ? 6.385 8.976 -5.960 1.00 91.31 190 ARG A C 1
ATOM 1428 O O . ARG A 1 190 ? 6.422 10.114 -6.416 1.00 91.31 190 ARG A O 1
ATOM 1435 N N . CYS A 1 191 ? 5.260 8.393 -5.552 1.00 91.50 191 CYS A N 1
ATOM 1436 C CA . CYS A 1 191 ? 3.948 9.026 -5.617 1.00 91.50 191 CYS A CA 1
ATOM 1437 C C . CYS A 1 191 ? 3.893 10.307 -4.772 1.00 91.50 191 CYS A C 1
ATOM 1439 O O . CYS A 1 191 ? 3.446 11.342 -5.261 1.00 91.50 191 CYS A O 1
ATOM 1441 N N . LEU A 1 192 ? 4.418 10.283 -3.543 1.00 89.69 192 LEU A N 1
ATOM 1442 C CA . LEU A 1 192 ? 4.470 11.459 -2.671 1.00 89.69 192 LEU A CA 1
ATOM 1443 C C . LEU A 1 192 ? 5.388 12.555 -3.235 1.00 89.69 192 LEU A C 1
ATOM 1445 O O . LEU A 1 192 ? 5.113 13.739 -3.059 1.00 89.69 192 LEU A O 1
ATOM 1449 N N . GLN A 1 193 ? 6.457 12.186 -3.942 1.00 87.00 193 GLN A N 1
ATOM 1450 C CA . GLN A 1 193 ? 7.409 13.133 -4.538 1.00 87.00 193 GLN A CA 1
ATOM 1451 C C . GLN A 1 193 ? 6.971 13.683 -5.907 1.00 87.00 193 GLN A C 1
ATOM 1453 O O . GLN A 1 193 ? 7.601 14.616 -6.419 1.00 87.00 193 GLN A O 1
ATOM 1458 N N . ALA A 1 194 ? 5.923 13.124 -6.519 1.00 82.56 194 ALA A N 1
ATOM 1459 C CA . ALA A 1 194 ? 5.454 13.544 -7.832 1.00 82.56 194 ALA A CA 1
ATOM 1460 C C . ALA A 1 194 ? 4.939 14.995 -7.797 1.00 82.56 194 ALA A C 1
ATOM 1462 O O . ALA A 1 194 ? 4.204 15.408 -6.900 1.00 82.56 194 ALA A O 1
ATOM 1463 N N . ARG A 1 195 ? 5.354 15.804 -8.780 1.00 63.78 195 ARG A N 1
ATOM 1464 C CA . ARG A 1 195 ? 4.979 17.223 -8.866 1.00 63.78 195 ARG A CA 1
ATOM 1465 C C . ARG A 1 195 ? 3.718 17.403 -9.706 1.00 63.78 195 ARG A C 1
ATOM 1467 O O . ARG A 1 195 ? 3.768 17.197 -10.914 1.00 63.78 195 ARG A O 1
ATOM 1474 N N . GLY A 1 196 ? 2.648 17.886 -9.076 1.00 53.34 196 GLY A N 1
ATOM 1475 C CA . GLY A 1 196 ? 1.359 18.195 -9.707 1.00 53.34 196 GLY A CA 1
ATOM 1476 C C . GLY A 1 196 ? 0.242 17.277 -9.209 1.00 53.34 196 GLY A C 1
ATOM 1477 O O . GLY A 1 196 ? 0.490 16.111 -8.920 1.00 53.34 196 GLY A O 1
ATOM 1478 N N . ALA A 1 197 ? -0.982 17.799 -9.093 1.00 44.19 197 ALA A N 1
ATOM 1479 C CA . ALA A 1 197 ? -2.147 16.983 -8.747 1.00 44.19 197 ALA A CA 1
ATOM 1480 C C . ALA A 1 197 ? -2.360 15.915 -9.836 1.00 44.19 197 ALA A C 1
ATOM 1482 O O . ALA A 1 197 ? -2.493 16.252 -11.014 1.00 44.19 197 ALA A O 1
ATOM 1483 N N . GLY A 1 198 ? -2.311 14.633 -9.463 1.00 49.97 198 GLY A N 1
ATOM 1484 C CA . GLY A 1 198 ? -2.420 13.517 -10.409 1.00 49.97 198 GLY A CA 1
ATOM 1485 C C . GLY A 1 198 ? -1.141 13.221 -11.203 1.00 49.97 198 GLY A C 1
ATOM 1486 O O . GLY A 1 198 ? -1.183 12.470 -12.184 1.00 49.97 198 GLY A O 1
ATOM 1487 N N . ALA A 1 199 ? 0.002 13.794 -10.807 1.00 50.53 199 ALA A N 1
ATOM 1488 C CA . ALA A 1 199 ? 1.286 13.451 -11.399 1.00 50.53 199 ALA A CA 1
ATOM 1489 C C . ALA A 1 199 ? 1.662 12.008 -11.041 1.00 50.53 199 ALA A C 1
ATOM 1491 O O . ALA A 1 199 ? 1.671 11.603 -9.877 1.00 50.53 199 ALA A O 1
ATOM 1492 N N . ARG A 1 200 ? 1.937 11.223 -12.084 1.00 54.81 200 ARG A N 1
ATOM 1493 C CA . ARG A 1 200 ? 2.223 9.791 -11.994 1.00 54.81 200 ARG A CA 1
ATOM 1494 C C . ARG A 1 200 ? 3.713 9.569 -11.702 1.00 54.81 200 ARG A C 1
ATOM 1496 O O . ARG A 1 200 ? 4.528 10.296 -12.277 1.00 54.81 200 ARG A O 1
ATOM 1503 N N . PRO A 1 201 ? 4.069 8.583 -10.866 1.00 54.16 201 PRO A N 1
ATOM 1504 C CA . PRO A 1 201 ? 5.448 8.124 -10.738 1.00 54.16 201 PRO A CA 1
ATOM 1505 C C . PRO A 1 201 ? 5.972 7.385 -11.987 1.00 54.16 201 PRO A C 1
ATOM 1507 O O . PRO A 1 201 ? 5.178 6.996 -12.884 1.00 54.16 201 PRO A O 1
#

Foldseek 3Di:
DDDDDDDDPPPDPPDQDQQDLLLLLLLLLLLCLLVVQVVVPVVDLDPRSLVVSLVSSVVSVHDPVLNVVVSVQSVVCSVVVNDDSVSSNVSSLVSSLVSLCVNQVPFDSLLSSVLSVVSVVLLVLLVCLLVPPDLVRSLVCLVPVPPVCVDVLSSVQSVLSNVLSPPDDGDDNVCSVVVSSSSSSVLSSVSSVAPDNSRHD

pLDDT: mean 77.81, std 16.38, range [35.75, 95.69]